Protein AF-0000000080329729 (afdb_homodimer)

Solvent-accessible surface area (backbone atoms only — not comparable to full-atom values): 17102 Å² total; per-residue (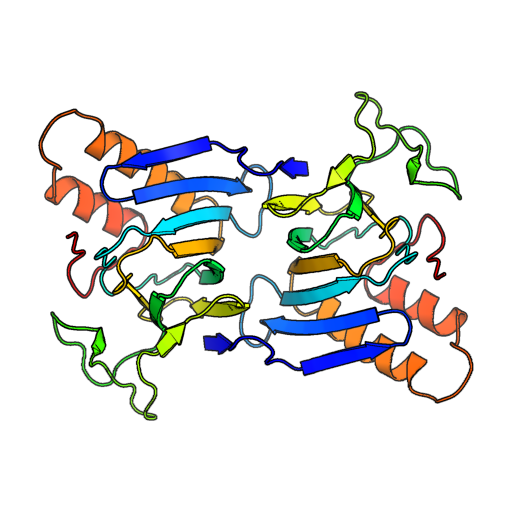Å²): 71,78,39,55,55,92,52,54,60,71,51,74,52,102,87,36,41,36,30,42,65,41,41,47,92,70,27,84,58,35,21,31,32,41,37,46,43,47,45,43,29,26,64,25,35,26,30,29,69,78,39,33,38,38,39,35,32,65,36,50,52,30,40,39,40,58,50,62,47,65,59,86,56,66,60,65,69,74,73,34,35,26,81,88,65,51,62,52,41,81,42,39,51,55,18,36,36,41,35,50,52,60,37,30,29,33,46,27,19,83,47,91,56,60,21,33,30,44,37,34,38,26,55,42,49,56,65,58,51,49,52,55,54,50,44,59,58,49,67,66,78,53,80,70,53,62,67,59,50,52,52,50,32,49,75,67,45,40,46,75,56,25,68,64,46,72,108,73,78,38,54,55,92,53,56,57,70,50,75,51,100,84,37,40,36,31,43,67,41,40,46,93,72,28,84,58,34,21,30,30,41,37,45,42,47,46,43,28,27,64,24,34,28,29,28,69,78,37,33,39,37,40,34,32,65,38,50,51,30,40,38,40,57,51,61,46,67,59,87,56,64,60,65,70,76,71,35,36,26,82,89,65,50,61,53,40,80,41,40,50,54,18,36,39,41,35,50,50,60,36,31,29,33,46,28,18,83,46,92,57,61,20,34,30,43,37,35,38,26,56,41,49,55,65,58,52,50,53,53,53,48,45,58,58,49,67,64,77,53,79,68,54,61,67,59,50,52,52,50,32,51,74,68,45,39,46,74,57,26,68,64,45,70,108

Foldseek 3Di:
DDADPPDADWQDDPQWTKGWDAACVHDQWKTKIKTKGAAFWKAAKKAFQQKKKKKAWAAAKKWKDWADFPDQDQDPQQATAHPVGDHIDIDHHGDMDIHDHPTIMIMHHNDHGMTMMMMIMPGPDLVVVLSVVLSVQRVPPDDRPVVVNVVSCVVSRIGGRYDTDDD/DDADPPDADWQDDPQWTKGWDAACVHDQWKTKIKTKGAAFWKAAKKAFQQKKKKKAWAAAKKWKDWADFPDQDQDPQQATAHPVGDHIDIDHHGDMDIHDHPTIMIMHHNDHGMTMMMMIMPGPDLVVVLSVVLSVQRVPPDDRPVVVNVVSCVVSRIGGRYDTDDD

Structure (mmCIF, N/CA/C/O backbone):
data_AF-0000000080329729-model_v1
#
loop_
_entity.id
_entity.type
_entity.pdbx_description
1 polymer Cupin
#
loop_
_atom_site.group_PDB
_atom_site.id
_atom_site.type_symbol
_atom_site.label_atom_id
_atom_site.label_alt_id
_atom_site.label_comp_id
_atom_site.label_asym_id
_atom_site.label_entity_id
_atom_site.label_seq_id
_atom_site.pdbx_PDB_ins_code
_atom_site.Cartn_x
_atom_site.Cartn_y
_atom_site.Cartn_z
_atom_site.occupancy
_atom_site.B_iso_or_equiv
_atom_site.auth_seq_id
_atom_site.auth_comp_id
_atom_site.auth_asym_id
_atom_site.auth_atom_id
_atom_site.pdbx_PDB_model_num
ATOM 1 N N . MET A 1 1 ? 10.953 7.52 6.594 1 85.19 1 MET A N 1
ATOM 2 C CA . MET A 1 1 ? 11.781 6.984 5.512 1 85.19 1 MET A CA 1
ATOM 3 C C . MET A 1 1 ? 11.195 7.355 4.152 1 85.19 1 MET A C 1
ATOM 5 O O . MET A 1 1 ? 9.977 7.355 3.971 1 85.19 1 MET A O 1
ATOM 9 N N . PHE A 1 2 ? 12.117 7.637 3.291 1 88.56 2 PHE A N 1
ATOM 10 C CA . PHE A 1 2 ? 11.789 8.055 1.933 1 88.56 2 PHE A CA 1
ATOM 11 C C . PHE A 1 2 ? 12.5 7.176 0.909 1 88.56 2 PHE A C 1
ATOM 13 O O . PHE A 1 2 ? 13.711 6.988 0.983 1 88.56 2 PHE A O 1
ATOM 20 N N . VAL A 1 3 ? 11.727 6.582 -0.029 1 93.56 3 VAL A N 1
ATOM 21 C CA . VAL A 1 3 ? 12.297 5.82 -1.136 1 93.56 3 VAL A CA 1
ATOM 22 C C . VAL A 1 3 ? 11.93 6.484 -2.461 1 93.56 3 VAL A C 1
ATOM 24 O O . VAL A 1 3 ? 10.773 6.43 -2.889 1 93.56 3 VAL A O 1
ATOM 27 N N . PRO A 1 4 ? 12.961 7.023 -3.145 1 94.62 4 PRO A N 1
ATOM 28 C CA . PRO A 1 4 ? 12.68 7.703 -4.41 1 94.62 4 PRO A CA 1
ATOM 29 C C . PRO A 1 4 ? 12.234 6.746 -5.512 1 94.62 4 PRO A C 1
ATOM 31 O O . PRO A 1 4 ? 12.43 5.535 -5.395 1 94.62 4 PRO A O 1
ATOM 34 N N . PRO A 1 5 ? 11.586 7.375 -6.574 1 93.94 5 PRO A N 1
ATOM 35 C CA . PRO A 1 5 ? 11.242 6.531 -7.719 1 93.94 5 PRO A CA 1
ATOM 36 C C . PRO A 1 5 ? 12.438 5.75 -8.258 1 93.94 5 PRO A C 1
ATOM 38 O O . PRO A 1 5 ? 13.539 6.301 -8.375 1 93.94 5 PRO A O 1
ATOM 41 N N . GLY A 1 6 ? 12.227 4.52 -8.508 1 90.69 6 GLY A N 1
ATOM 42 C CA . GLY A 1 6 ? 13.242 3.691 -9.133 1 90.69 6 GLY A CA 1
ATOM 43 C C . GLY A 1 6 ? 14.273 3.168 -8.148 1 90.69 6 GLY A C 1
ATOM 44 O O . GLY A 1 6 ? 15.117 2.34 -8.5 1 90.69 6 GLY A O 1
ATOM 45 N N . HIS A 1 7 ? 14.289 3.691 -6.961 1 93.06 7 HIS A N 1
ATOM 46 C CA . HIS A 1 7 ? 15.266 3.242 -5.98 1 93.06 7 HIS A CA 1
ATOM 47 C C . HIS A 1 7 ? 14.758 2.027 -5.211 1 93.06 7 HIS A C 1
ATOM 49 O O . HIS A 1 7 ? 13.555 1.77 -5.172 1 93.06 7 HIS A O 1
ATOM 55 N N . GLY A 1 8 ? 15.68 1.274 -4.578 1 92.44 8 GLY A N 1
ATOM 56 C CA . GLY A 1 8 ? 15.414 0.038 -3.861 1 92.44 8 GLY A CA 1
ATOM 57 C C . GLY A 1 8 ? 16.234 -1.131 -4.359 1 92.44 8 GLY A C 1
ATOM 58 O O . GLY A 1 8 ? 16.703 -1.133 -5.504 1 92.44 8 GLY A O 1
ATOM 59 N N . ARG A 1 9 ? 16.406 -2.092 -3.525 1 91 9 ARG A N 1
ATOM 60 C CA . ARG A 1 9 ? 17.125 -3.297 -3.93 1 91 9 ARG A CA 1
ATOM 61 C C . ARG A 1 9 ? 16.312 -4.105 -4.938 1 91 9 ARG A C 1
ATOM 63 O O . ARG A 1 9 ? 15.117 -4.34 -4.738 1 91 9 ARG A O 1
ATOM 70 N N . VAL A 1 10 ? 16.969 -4.508 -6.023 1 89.5 10 VAL A N 1
ATOM 71 C CA . VAL A 1 10 ? 16.281 -5.215 -7.098 1 89.5 10 VAL A CA 1
ATOM 72 C C . VAL A 1 10 ? 16.656 -6.695 -7.074 1 89.5 10 VAL A C 1
ATOM 74 O O . VAL A 1 10 ? 17.844 -7.035 -6.992 1 89.5 10 VAL A O 1
ATOM 77 N N . VAL A 1 11 ? 15.664 -7.516 -7.039 1 84.19 11 VAL A N 1
ATOM 78 C CA . VAL A 1 11 ? 15.797 -8.953 -7.254 1 84.19 11 VAL A CA 1
ATOM 79 C C . VAL A 1 11 ? 15.281 -9.312 -8.641 1 84.19 11 VAL A C 1
ATOM 81 O O . VAL A 1 11 ? 14.07 -9.242 -8.898 1 84.19 11 VAL A O 1
ATOM 84 N N . GLN A 1 12 ? 16.234 -9.672 -9.508 1 82.25 12 GLN A N 1
ATOM 85 C CA . GLN A 1 12 ? 15.852 -9.898 -10.891 1 82.25 12 GLN A CA 1
ATOM 86 C C . GLN A 1 12 ? 16.266 -11.289 -11.359 1 82.25 12 GLN A C 1
ATOM 88 O O . GLN A 1 12 ? 17.422 -11.688 -11.195 1 82.25 12 GLN A O 1
ATOM 93 N N . THR A 1 13 ? 15.25 -12 -11.711 1 73.62 13 THR A N 1
ATOM 94 C CA . THR A 1 13 ? 15.445 -13.234 -12.461 1 73.62 13 THR A CA 1
ATOM 95 C C . THR A 1 13 ? 14.789 -13.148 -13.836 1 73.62 13 THR A C 1
ATOM 97 O O . THR A 1 13 ? 14.078 -12.18 -14.133 1 73.62 13 THR A O 1
ATOM 100 N N . PRO A 1 14 ? 15.117 -14.055 -14.695 1 66 14 PRO A N 1
ATOM 101 C CA . PRO A 1 14 ? 14.398 -14.031 -15.969 1 66 14 PRO A CA 1
ATOM 102 C C . PRO A 1 14 ? 12.883 -14.039 -15.797 1 66 14 PRO A C 1
ATOM 104 O O . PRO A 1 14 ? 12.156 -13.492 -16.641 1 66 14 PRO A O 1
ATOM 107 N N . ALA A 1 15 ? 12.383 -14.531 -14.648 1 64.5 15 ALA A N 1
ATOM 108 C CA . ALA A 1 15 ? 10.953 -14.703 -14.438 1 64.5 15 ALA A CA 1
ATOM 109 C C . ALA A 1 15 ? 10.383 -13.586 -13.578 1 64.5 15 ALA A C 1
ATOM 111 O O . ALA A 1 15 ? 9.172 -13.344 -13.578 1 64.5 15 ALA A O 1
ATOM 112 N N . GLN A 1 16 ? 11.312 -12.977 -12.945 1 73.75 16 GLN A N 1
ATOM 113 C CA . GLN A 1 16 ? 10.766 -12.062 -11.953 1 73.75 16 GLN A CA 1
ATOM 114 C C . GLN A 1 16 ? 11.617 -10.797 -11.836 1 73.75 16 GLN A C 1
ATOM 116 O O . GLN A 1 16 ? 12.844 -10.875 -11.875 1 73.75 16 GLN A O 1
ATOM 121 N N . HIS A 1 17 ? 10.992 -9.672 -11.836 1 88.81 17 HIS A N 1
ATOM 122 C CA . HIS A 1 17 ? 11.609 -8.383 -11.523 1 88.81 17 HIS A CA 1
ATOM 123 C C . HIS A 1 17 ? 10.914 -7.715 -10.344 1 88.81 17 HIS A C 1
ATOM 125 O O . HIS A 1 17 ? 9.812 -7.172 -10.492 1 88.81 17 HIS A O 1
ATOM 131 N N . VAL A 1 18 ? 11.594 -7.789 -9.211 1 93.88 18 VAL A N 1
ATOM 132 C CA . VAL A 1 18 ? 11.016 -7.281 -7.969 1 93.88 18 VAL A CA 1
ATOM 133 C C . VAL A 1 18 ? 11.945 -6.234 -7.359 1 93.88 18 VAL A C 1
ATOM 135 O O . VAL A 1 18 ? 13.141 -6.48 -7.184 1 93.88 18 VAL A O 1
ATOM 138 N N . THR A 1 19 ? 11.445 -5.055 -7.09 1 95.56 19 THR A N 1
ATOM 139 C CA . THR A 1 19 ? 12.18 -4.008 -6.387 1 95.56 19 THR A CA 1
ATOM 140 C C . THR A 1 19 ? 11.688 -3.875 -4.949 1 95.56 19 THR A C 1
ATOM 142 O O . THR A 1 19 ? 10.508 -3.588 -4.715 1 95.56 19 THR A O 1
ATOM 145 N N . PHE A 1 20 ? 12.57 -4.102 -3.969 1 95.94 20 PHE A N 1
ATOM 146 C CA . PHE A 1 20 ? 12.25 -3.926 -2.559 1 95.94 20 PHE A CA 1
ATOM 147 C C . PHE A 1 20 ? 12.117 -2.445 -2.215 1 95.94 20 PHE A C 1
ATOM 149 O O . PHE A 1 20 ? 13.07 -1.681 -2.363 1 95.94 20 PHE A O 1
ATOM 156 N N . LYS A 1 21 ? 10.945 -2.051 -1.772 1 96.94 21 LYS A N 1
ATOM 157 C CA . LYS A 1 21 ? 10.742 -0.661 -1.373 1 96.94 21 LYS A CA 1
ATOM 158 C C . LYS A 1 21 ? 10.82 -0.508 0.143 1 96.94 21 LYS A C 1
ATOM 160 O O . LYS A 1 21 ? 11.695 0.182 0.66 1 96.94 21 LYS A O 1
ATOM 165 N N . VAL A 1 22 ? 9.906 -1.176 0.893 1 96.5 22 VAL A N 1
ATOM 166 C CA . VAL A 1 22 ? 9.852 -1.179 2.352 1 96.5 22 VAL A CA 1
ATOM 167 C C . VAL A 1 22 ? 10.047 -2.602 2.871 1 96.5 22 VAL A C 1
ATOM 169 O O . VAL A 1 22 ? 9.398 -3.537 2.396 1 96.5 22 VAL A O 1
ATOM 172 N N . THR A 1 23 ? 10.969 -2.762 3.822 1 96.38 23 THR A N 1
ATOM 173 C CA . THR A 1 23 ? 11.219 -4.078 4.398 1 96.38 23 THR A CA 1
ATOM 174 C C . THR A 1 23 ? 10.867 -4.098 5.883 1 96.38 23 THR A C 1
ATOM 176 O O . THR A 1 23 ? 10.438 -3.084 6.438 1 96.38 23 THR A O 1
ATOM 179 N N . GLY A 1 24 ? 11.055 -5.23 6.441 1 95.19 24 GLY A N 1
ATOM 180 C CA . GLY A 1 24 ? 10.805 -5.383 7.867 1 95.19 24 GLY A CA 1
ATOM 181 C C . GLY A 1 24 ? 11.703 -4.504 8.727 1 95.19 24 GLY A C 1
ATOM 182 O O . GLY A 1 24 ? 11.422 -4.297 9.906 1 95.19 24 GLY A O 1
ATOM 183 N N . SER A 1 25 ? 12.789 -4.012 8.195 1 93.38 25 SER A N 1
ATOM 184 C CA . SER A 1 25 ? 13.648 -3.092 8.93 1 93.38 25 SER A CA 1
ATOM 185 C C . SER A 1 25 ? 13.008 -1.708 9.039 1 93.38 25 SER A C 1
ATOM 187 O O . SER A 1 25 ? 13.422 -0.893 9.867 1 93.38 25 SER A O 1
ATOM 189 N N . HIS A 1 26 ? 11.969 -1.458 8.258 1 92.56 26 HIS A N 1
ATOM 190 C CA . HIS A 1 26 ? 11.359 -0.136 8.195 1 92.56 26 HIS A CA 1
ATOM 191 C C . HIS A 1 26 ? 9.945 -0.156 8.75 1 92.56 26 HIS A C 1
ATOM 193 O O . HIS A 1 26 ? 9.453 0.86 9.25 1 92.56 26 HIS A O 1
ATOM 199 N N . SER A 1 27 ? 9.328 -1.24 8.57 1 94.31 27 SER A N 1
ATOM 200 C CA . SER A 1 27 ? 7.922 -1.399 8.945 1 94.31 27 SER A CA 1
ATOM 201 C C . SER A 1 27 ? 7.684 -2.738 9.633 1 94.31 27 SER A C 1
ATOM 203 O O . SER A 1 27 ? 8.18 -3.773 9.18 1 94.31 27 SER A O 1
ATOM 205 N N . ARG A 1 28 ? 6.949 -2.707 10.641 1 91.06 28 ARG A N 1
ATOM 206 C CA . ARG A 1 28 ? 6.59 -3.945 11.32 1 91.06 28 ARG A CA 1
ATOM 207 C C . ARG A 1 28 ? 5.297 -4.523 10.75 1 91.06 28 ARG A C 1
ATOM 209 O O . ARG A 1 28 ? 4.871 -5.613 11.148 1 91.06 28 ARG A O 1
ATOM 216 N N . MET A 1 29 ? 4.719 -3.816 9.828 1 94.12 29 MET A N 1
ATOM 217 C CA . MET A 1 29 ? 3.377 -4.18 9.383 1 94.12 29 MET A CA 1
ATOM 218 C C . MET A 1 29 ? 3.42 -4.887 8.039 1 94.12 29 MET A C 1
ATOM 220 O O . MET A 1 29 ? 2.666 -5.836 7.805 1 94.12 29 MET A O 1
ATOM 224 N N . ALA A 1 30 ? 4.305 -4.441 7.199 1 96.06 30 ALA A N 1
ATOM 225 C CA . ALA A 1 30 ? 4.316 -5.035 5.863 1 96.06 30 ALA A CA 1
ATOM 226 C C . ALA A 1 30 ? 5.633 -4.75 5.152 1 96.06 30 ALA A C 1
ATOM 228 O O . ALA A 1 30 ? 6.254 -3.707 5.367 1 96.06 30 ALA A O 1
ATOM 229 N N . SER A 1 31 ? 6.031 -5.703 4.352 1 97.5 31 SER A N 1
ATOM 230 C CA . SER A 1 31 ? 7.004 -5.422 3.297 1 97.5 31 S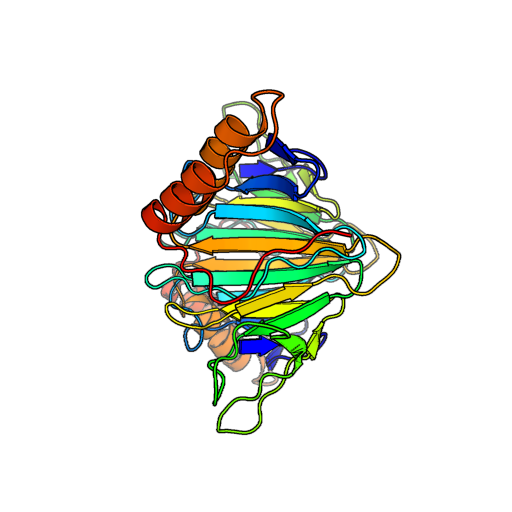ER A CA 1
ATOM 231 C C . SER A 1 31 ? 6.312 -4.98 2.012 1 97.5 31 SER A C 1
ATOM 233 O O . SER A 1 31 ? 5.219 -5.457 1.694 1 97.5 31 SER A O 1
ATOM 235 N N . THR A 1 32 ? 6.988 -4.078 1.309 1 97.5 32 THR A N 1
ATOM 236 C CA . THR A 1 32 ? 6.402 -3.564 0.076 1 97.5 32 THR A CA 1
ATOM 237 C C . THR A 1 32 ? 7.383 -3.691 -1.085 1 97.5 32 THR A C 1
ATOM 239 O O . THR A 1 32 ? 8.586 -3.508 -0.907 1 97.5 32 THR A O 1
ATOM 242 N N . PHE A 1 33 ? 6.836 -3.986 -2.225 1 97.62 33 PHE A N 1
ATOM 243 C CA . PHE A 1 33 ? 7.617 -4.211 -3.436 1 97.62 33 PHE A CA 1
ATOM 244 C C . PHE A 1 33 ? 6.953 -3.549 -4.637 1 97.62 33 PHE A C 1
ATOM 246 O O . PHE A 1 33 ? 5.742 -3.307 -4.633 1 97.62 33 PHE A O 1
ATOM 253 N N . GLU A 1 34 ? 7.746 -3.203 -5.598 1 97.75 34 GLU A N 1
ATOM 254 C CA . GLU A 1 34 ? 7.262 -3.043 -6.969 1 97.75 34 GLU A CA 1
ATOM 255 C C . GLU A 1 34 ? 7.598 -4.266 -7.816 1 97.75 34 GLU A C 1
ATOM 257 O O . GLU A 1 34 ? 8.742 -4.73 -7.824 1 97.75 34 GLU A O 1
ATOM 262 N N . VAL A 1 35 ? 6.633 -4.746 -8.516 1 96.56 35 VAL A N 1
ATOM 263 C CA . VAL A 1 35 ? 6.805 -5.973 -9.289 1 96.56 35 VAL A CA 1
ATOM 264 C C . VAL A 1 35 ? 6.508 -5.699 -10.766 1 96.56 35 VAL A C 1
ATOM 266 O O . VAL A 1 35 ? 5.441 -5.18 -11.109 1 96.56 35 VAL A O 1
ATOM 269 N N . LEU A 1 36 ? 7.43 -6.031 -11.578 1 96.25 36 LEU A N 1
ATOM 270 C CA . LEU A 1 36 ? 7.219 -6.027 -13.023 1 96.25 36 LEU A CA 1
ATOM 271 C C . LEU A 1 36 ? 6.832 -7.414 -13.516 1 96.25 36 LEU A C 1
ATOM 273 O O . LEU A 1 36 ? 7.555 -8.391 -13.281 1 96.25 36 LEU A O 1
ATOM 277 N N . VAL A 1 37 ? 5.727 -7.488 -14.133 1 95.5 37 VAL A N 1
ATOM 278 C CA . VAL A 1 37 ? 5.215 -8.75 -14.648 1 95.5 37 VAL A CA 1
ATOM 279 C C . VAL A 1 37 ? 5.363 -8.789 -16.172 1 95.5 37 VAL A C 1
ATOM 281 O O . VAL A 1 37 ? 4.645 -8.086 -16.891 1 95.5 37 VAL A O 1
ATOM 284 N N . PRO A 1 38 ? 6.219 -9.594 -16.719 1 95 38 PRO A N 1
ATOM 285 C CA . PRO A 1 38 ? 6.441 -9.594 -18.172 1 95 38 PRO A CA 1
ATOM 286 C C . PRO A 1 38 ? 5.285 -10.219 -18.938 1 95 38 PRO A C 1
ATOM 288 O O . PRO A 1 38 ? 4.473 -10.945 -18.359 1 95 38 PRO A O 1
ATOM 291 N N . PRO A 1 39 ? 5.293 -9.898 -20.25 1 95.62 39 PRO A N 1
ATOM 292 C CA . PRO A 1 39 ? 4.273 -10.516 -21.109 1 95.62 39 PRO A CA 1
ATOM 293 C C . PRO A 1 39 ? 4.285 -12.039 -21.031 1 95.62 39 PRO A C 1
ATOM 295 O O . PRO A 1 39 ? 5.352 -12.656 -21.094 1 95.62 39 PRO A O 1
ATOM 298 N N . GLY A 1 40 ? 3.102 -12.602 -20.844 1 94.62 40 GLY A N 1
ATOM 299 C CA . GLY A 1 40 ? 2.961 -14.047 -20.906 1 94.62 40 GLY A CA 1
ATOM 300 C C . GLY A 1 40 ? 3.24 -14.734 -19.578 1 94.62 40 GLY A C 1
ATOM 301 O O . GLY A 1 40 ? 2.996 -15.93 -19.422 1 94.62 40 GLY A O 1
ATOM 302 N N . PHE A 1 41 ? 3.688 -14.023 -18.547 1 94.12 41 PHE A N 1
ATOM 303 C CA . PHE A 1 41 ? 4.008 -14.617 -17.266 1 94.12 41 PHE A CA 1
ATOM 304 C C . PHE A 1 41 ? 2.734 -14.984 -16.5 1 94.12 41 PHE A C 1
ATOM 306 O O . PHE A 1 41 ? 1.761 -14.227 -16.516 1 94.12 41 PHE A O 1
ATOM 313 N N . ASP A 1 42 ? 2.766 -16.125 -15.875 1 95.5 42 ASP A N 1
ATOM 314 C CA . ASP A 1 42 ? 1.736 -16.641 -14.977 1 95.5 42 ASP A CA 1
ATOM 315 C C . ASP A 1 42 ? 2.354 -17.188 -13.695 1 95.5 42 ASP A C 1
ATOM 317 O O . ASP A 1 42 ? 3.047 -18.219 -13.727 1 95.5 42 ASP A O 1
ATOM 321 N N . VAL A 1 43 ? 2.014 -16.578 -12.555 1 94.69 43 VAL A N 1
ATOM 322 C CA . VAL A 1 43 ? 2.639 -16.969 -11.297 1 94.69 43 VAL A CA 1
ATOM 323 C C . VAL A 1 43 ? 2.08 -18.312 -10.844 1 94.69 43 VAL A C 1
ATOM 325 O O . VAL A 1 43 ? 2.672 -18.984 -9.992 1 94.69 43 VAL A O 1
ATOM 328 N N . GLY A 1 44 ? 0.947 -18.734 -11.422 1 96.25 44 GLY A N 1
ATOM 329 C CA . GLY A 1 44 ? 0.229 -19.906 -10.914 1 96.25 44 GLY A CA 1
ATOM 330 C C . GLY A 1 44 ? -0.566 -19.609 -9.656 1 96.25 44 GLY A C 1
ATOM 331 O O . GLY A 1 44 ? -0.14 -18.812 -8.82 1 96.25 44 GLY A O 1
ATOM 332 N N . ALA A 1 45 ? -1.674 -20.297 -9.547 1 97.94 45 ALA A N 1
ATOM 333 C CA . ALA A 1 45 ? -2.467 -20.156 -8.328 1 97.94 45 ALA A CA 1
ATOM 334 C C . ALA A 1 45 ? -1.745 -20.75 -7.129 1 97.94 45 ALA A C 1
ATOM 336 O O . ALA A 1 45 ? -1.131 -21.812 -7.23 1 97.94 45 ALA A O 1
ATOM 337 N N . HIS A 1 46 ? -1.82 -20.047 -6 1 98 46 HIS A N 1
ATOM 338 C CA . HIS A 1 46 ? -1.223 -20.547 -4.766 1 98 46 HIS A CA 1
ATOM 339 C C . HIS A 1 46 ? -1.947 -19.984 -3.545 1 98 46 HIS A C 1
ATOM 341 O O . HIS A 1 46 ? -2.844 -19.156 -3.676 1 98 46 HIS A O 1
ATOM 347 N N . VAL A 1 47 ? -1.578 -20.5 -2.365 1 97.81 47 VAL A N 1
ATOM 348 C CA . VAL A 1 47 ? -2.207 -20.047 -1.127 1 97.81 47 VAL A CA 1
ATOM 349 C C . VAL A 1 47 ? -1.149 -19.906 -0.035 1 97.81 47 VAL A C 1
ATOM 351 O O . VAL A 1 47 ? -0.141 -20.609 -0.038 1 97.81 47 VAL A O 1
ATOM 354 N N . HIS A 1 48 ? -1.254 -18.844 0.693 1 98 48 HIS A N 1
ATOM 355 C CA . HIS A 1 48 ? -0.582 -18.688 1.979 1 98 48 HIS A CA 1
ATOM 356 C C . HIS A 1 48 ? -1.542 -18.938 3.137 1 98 48 HIS A C 1
ATOM 358 O O . HIS A 1 48 ? -2.703 -18.531 3.086 1 98 48 HIS A O 1
ATOM 364 N N . THR A 1 49 ? -1.056 -19.547 4.207 1 97.12 49 THR A N 1
ATOM 365 C CA . THR A 1 49 ? -1.975 -19.844 5.301 1 97.12 49 THR A CA 1
ATOM 366 C C . THR A 1 49 ? -1.863 -18.781 6.395 1 97.12 49 THR A C 1
ATOM 368 O O . THR A 1 49 ? -2.783 -18.609 7.199 1 97.12 49 THR A O 1
ATOM 371 N N . ARG A 1 50 ? -0.794 -18.047 6.375 1 95.94 50 ARG A N 1
ATOM 372 C CA . ARG A 1 50 ? -0.544 -17.156 7.508 1 95.94 50 ARG A CA 1
ATOM 373 C C . ARG A 1 50 ? -0.484 -15.703 7.059 1 95.94 50 ARG A C 1
ATOM 375 O O . ARG A 1 50 ? -0.811 -14.797 7.828 1 95.94 50 ARG A O 1
ATOM 382 N N . SER A 1 51 ? -0.069 -15.5 5.816 1 96.69 51 SER A N 1
ATOM 383 C CA . SER A 1 51 ? 0.232 -14.141 5.383 1 96.69 51 SER A CA 1
ATOM 384 C C . SER A 1 51 ? -0.93 -13.547 4.598 1 96.69 51 SER A C 1
ATOM 386 O O . SER A 1 51 ? -1.717 -14.273 3.99 1 96.69 51 SER A O 1
ATOM 388 N N . GLU A 1 52 ? -1.023 -12.258 4.703 1 97.06 52 GLU A N 1
ATOM 389 C CA . GLU A 1 52 ? -1.909 -11.453 3.867 1 97.06 52 GLU A CA 1
ATOM 390 C C . GLU A 1 52 ? -1.126 -10.711 2.789 1 97.06 52 GLU A C 1
ATOM 392 O O . GLU A 1 52 ? 0.006 -10.281 3.02 1 97.06 52 GLU A O 1
ATOM 397 N N . GLU A 1 53 ? -1.779 -10.578 1.634 1 98.12 53 GLU A N 1
ATOM 398 C CA . GLU A 1 53 ? -1.157 -9.82 0.553 1 98.12 53 GLU A CA 1
ATOM 399 C C . GLU A 1 53 ? -2.102 -8.75 0.015 1 98.12 53 GLU A C 1
ATOM 401 O O . GLU A 1 53 ? -3.322 -8.898 0.085 1 98.12 53 GLU A O 1
ATOM 406 N N . LEU A 1 54 ? -1.547 -7.668 -0.432 1 98.12 54 LEU A N 1
ATOM 407 C CA . LEU A 1 54 ? -2.266 -6.605 -1.129 1 98.12 54 LEU A CA 1
ATOM 408 C C . LEU A 1 54 ? -1.537 -6.203 -2.406 1 98.12 54 LEU A C 1
ATOM 410 O O . LEU A 1 54 ? -0.316 -6.031 -2.4 1 98.12 54 LEU A O 1
ATOM 414 N N . PHE A 1 55 ? -2.318 -6.098 -3.518 1 98.31 55 PHE A N 1
ATOM 415 C CA . PHE A 1 55 ? -1.787 -5.66 -4.801 1 98.31 55 PHE A CA 1
ATOM 416 C C . PHE A 1 55 ? -2.51 -4.41 -5.285 1 98.31 55 PHE A C 1
ATOM 418 O O . PHE A 1 55 ? -3.73 -4.297 -5.152 1 98.31 55 PHE A O 1
ATOM 425 N N . TYR A 1 56 ? -1.824 -3.477 -5.754 1 98.5 56 TYR A N 1
ATOM 426 C CA . TYR A 1 56 ? -2.324 -2.291 -6.445 1 98.5 56 TYR A CA 1
ATOM 427 C C . TYR A 1 56 ? -1.754 -2.201 -7.855 1 98.5 56 TYR A C 1
ATOM 429 O O . TYR A 1 56 ? -0.547 -2.021 -8.031 1 98.5 56 TYR A O 1
ATOM 437 N N . VAL A 1 57 ? -2.605 -2.301 -8.883 1 98.56 57 VAL A N 1
ATOM 438 C CA . VAL A 1 57 ? -2.129 -2.275 -10.258 1 98.56 57 VAL A CA 1
ATOM 439 C C . VAL A 1 57 ? -1.757 -0.847 -10.648 1 98.56 57 VAL A C 1
ATOM 441 O O . VAL A 1 57 ? -2.596 0.056 -10.602 1 98.56 57 VAL A O 1
ATOM 444 N N . LEU A 1 58 ? -0.515 -0.697 -11.039 1 98.19 58 LEU A N 1
ATOM 445 C CA . LEU A 1 58 ? 0.008 0.625 -11.367 1 98.19 58 LEU A CA 1
ATOM 446 C C . LEU A 1 58 ? -0.034 0.867 -12.875 1 98.19 58 LEU A C 1
ATOM 448 O O . LEU A 1 58 ? -0.397 1.958 -13.32 1 98.19 58 LEU A O 1
ATOM 452 N N . GLU A 1 59 ? 0.4 -0.066 -13.633 1 98.06 59 GLU A N 1
ATOM 453 C CA . GLU A 1 59 ? 0.487 -0.003 -15.094 1 98.06 59 GLU A CA 1
ATOM 454 C C . GLU A 1 59 ? 0.098 -1.335 -15.727 1 98.06 59 GLU A C 1
ATOM 456 O O . GLU A 1 59 ? 0.369 -2.398 -15.164 1 98.06 59 GLU A O 1
ATOM 461 N N . GLY A 1 60 ? -0.541 -1.276 -16.938 1 98.06 60 GLY A N 1
ATOM 462 C CA . GLY A 1 60 ? -0.875 -2.479 -17.688 1 98.06 60 GLY A CA 1
ATOM 463 C C . GLY A 1 60 ? -2.107 -3.188 -17.156 1 98.06 60 GLY A C 1
ATOM 464 O O . GLY A 1 60 ? -2.93 -2.58 -16.469 1 98.06 60 GLY A O 1
ATOM 465 N N . GLU A 1 61 ? -2.252 -4.414 -17.688 1 98.25 61 GLU A N 1
ATOM 466 C CA . GLU A 1 61 ? -3.396 -5.234 -17.297 1 98.25 61 GLU A CA 1
ATOM 467 C C . GLU A 1 61 ? -2.955 -6.625 -16.859 1 98.25 61 GLU A C 1
ATOM 469 O O . GLU A 1 61 ? -1.998 -7.184 -17.391 1 98.25 61 GLU A O 1
ATOM 474 N N . LEU A 1 62 ? -3.68 -7.141 -15.875 1 98.25 62 LEU A N 1
ATOM 475 C CA . LEU A 1 62 ? -3.408 -8.484 -15.359 1 98.25 62 LEU A CA 1
ATOM 476 C C . LEU A 1 62 ? -4.703 -9.266 -15.172 1 98.25 62 LEU A C 1
ATOM 478 O O . LEU A 1 62 ? -5.707 -8.711 -14.719 1 98.25 62 LEU A O 1
ATOM 482 N N . ASP A 1 63 ? -4.664 -10.516 -15.547 1 98.5 63 ASP A N 1
ATOM 483 C CA . ASP A 1 63 ? -5.68 -11.414 -14.992 1 98.5 63 ASP A CA 1
ATOM 484 C C . ASP A 1 63 ? -5.391 -11.734 -13.531 1 98.5 63 ASP A C 1
ATOM 486 O O . ASP A 1 63 ? -4.262 -12.086 -13.18 1 98.5 63 ASP A O 1
ATOM 490 N N . VAL A 1 64 ? -6.5 -11.68 -12.695 1 98.5 64 VAL A N 1
ATOM 491 C CA . VAL A 1 64 ? -6.246 -11.883 -11.273 1 98.5 64 VAL A CA 1
ATOM 492 C C . VAL A 1 64 ? -7.32 -12.797 -10.68 1 98.5 64 VAL A C 1
ATOM 494 O O . VAL A 1 64 ? -8.5 -12.672 -11.016 1 98.5 64 VAL A O 1
ATOM 497 N N . LEU A 1 65 ? -6.848 -13.688 -9.93 1 98.44 65 LEU A N 1
ATOM 498 C CA . LEU A 1 65 ? -7.672 -14.562 -9.102 1 98.44 65 LEU A CA 1
ATOM 499 C C . LEU A 1 65 ? -7.445 -14.273 -7.621 1 98.44 65 LEU A C 1
ATOM 501 O O . LEU A 1 65 ? -6.305 -14.227 -7.16 1 98.44 65 LEU A O 1
ATOM 505 N N . ALA A 1 66 ? -8.531 -14.109 -6.848 1 97.94 66 ALA A N 1
ATOM 506 C CA . ALA A 1 66 ? -8.438 -13.984 -5.395 1 97.94 66 ALA A CA 1
ATOM 507 C C . ALA A 1 66 ? -9.711 -14.492 -4.719 1 97.94 66 ALA A C 1
ATOM 509 O O . ALA A 1 66 ? -10.438 -13.711 -4.102 1 97.94 66 ALA A O 1
ATOM 510 N N . PHE A 1 67 ? -9.938 -15.727 -4.832 1 97.62 67 PHE A N 1
ATOM 511 C CA . PHE A 1 67 ? -11.078 -16.391 -4.215 1 97.62 67 PHE A CA 1
ATOM 512 C C . PHE A 1 67 ? -10.852 -17.891 -4.117 1 97.62 67 PHE A C 1
ATOM 514 O O . PHE A 1 67 ? -9.977 -18.438 -4.797 1 97.62 67 PHE A O 1
ATOM 521 N N . GLU A 1 68 ? -11.602 -18.516 -3.225 1 97.69 68 GLU A N 1
ATOM 522 C CA . GLU A 1 68 ? -11.648 -19.969 -3.197 1 97.69 68 GLU A CA 1
ATOM 523 C C . GLU A 1 68 ? -12.523 -20.516 -4.32 1 97.69 68 GLU A C 1
ATOM 525 O O . GLU A 1 68 ? -13.727 -20.25 -4.359 1 97.69 68 GLU A O 1
ATOM 530 N N . PRO A 1 69 ? -11.977 -21.266 -5.211 1 97.81 69 PRO A N 1
ATOM 531 C CA . PRO A 1 69 ? -12.805 -21.828 -6.281 1 97.81 69 PRO A CA 1
ATOM 532 C C . PRO A 1 69 ? -13.656 -23 -5.809 1 97.81 69 PRO A C 1
ATOM 534 O O . PRO A 1 69 ? -13.281 -23.703 -4.863 1 97.81 69 PRO A O 1
ATOM 537 N N . ARG A 1 70 ? -14.695 -23.203 -6.516 1 97.38 70 ARG A N 1
ATOM 538 C CA . ARG A 1 70 ? -15.57 -24.344 -6.23 1 97.38 70 ARG A CA 1
ATOM 539 C C . ARG A 1 70 ? -14.836 -25.656 -6.457 1 97.38 70 ARG A C 1
ATOM 541 O O . ARG A 1 70 ? -15.016 -26.609 -5.703 1 97.38 70 ARG A O 1
ATOM 548 N N . ILE A 1 71 ? -14.062 -25.688 -7.453 1 96.56 71 ILE A N 1
ATOM 549 C CA . ILE A 1 71 ? -13.242 -26.844 -7.805 1 96.56 71 ILE A CA 1
ATOM 550 C C . ILE A 1 71 ? -11.836 -26.375 -8.172 1 96.56 71 ILE A C 1
ATOM 552 O O . ILE A 1 71 ? -11.664 -25.531 -9.055 1 96.56 71 ILE A O 1
ATOM 556 N N . ARG A 1 72 ? -10.93 -26.906 -7.445 1 96.44 72 ARG A N 1
ATOM 557 C CA . ARG A 1 72 ? -9.539 -26.641 -7.777 1 96.44 72 ARG A CA 1
ATOM 558 C C . ARG A 1 72 ? -9.023 -27.609 -8.828 1 96.44 72 ARG A C 1
ATOM 560 O O . ARG A 1 72 ? -8.867 -28.797 -8.555 1 96.44 72 ARG A O 1
ATOM 567 N N . THR A 1 73 ? -8.836 -27.141 -10 1 95.88 73 THR A N 1
ATOM 568 C CA . THR A 1 73 ? -8.219 -27.938 -11.047 1 95.88 73 THR A CA 1
ATOM 569 C C . THR A 1 73 ? -6.73 -27.641 -11.164 1 95.88 73 THR A C 1
ATOM 571 O O . THR A 1 73 ? -6.293 -26.531 -10.828 1 95.88 73 THR A O 1
ATOM 574 N N . PRO A 1 74 ? -5.91 -28.562 -11.625 1 92.25 74 PRO A N 1
ATOM 575 C CA . PRO A 1 74 ? -4.457 -28.406 -11.594 1 92.25 74 PRO A CA 1
ATOM 576 C C . PRO A 1 74 ? -3.947 -27.438 -12.664 1 92.25 74 PRO A C 1
ATOM 578 O O . PRO A 1 74 ? -2.756 -27.109 -12.695 1 92.25 74 PRO A O 1
ATOM 581 N N . ASP A 1 75 ? -4.891 -27.109 -13.578 1 87.94 75 ASP A N 1
ATOM 582 C CA . ASP A 1 75 ? -4.461 -26.188 -14.625 1 87.94 75 ASP A CA 1
ATOM 583 C C . ASP A 1 75 ? -5.543 -25.156 -14.93 1 87.94 75 ASP A C 1
ATOM 585 O O . ASP A 1 75 ? -6.684 -25.297 -14.484 1 87.94 75 ASP A O 1
ATOM 589 N N . HIS A 1 76 ? -5.227 -24 -15.508 1 89.94 76 HIS A N 1
ATOM 590 C CA . HIS A 1 76 ? -6.148 -23.031 -16.078 1 89.94 76 HIS A CA 1
ATOM 591 C C . HIS A 1 76 ? -6.969 -22.344 -14.984 1 89.94 76 HIS A C 1
ATOM 593 O O . HIS A 1 76 ? -8.195 -22.266 -15.086 1 89.94 76 HIS A O 1
ATOM 599 N N . TRP A 1 77 ? -6.254 -21.906 -13.961 1 97.69 77 TRP A N 1
ATOM 600 C CA . TRP A 1 77 ? -6.977 -21.234 -12.891 1 97.69 77 TRP A CA 1
ATOM 601 C C . TRP A 1 77 ? -7.82 -20.078 -13.445 1 97.69 77 TRP A C 1
ATOM 603 O O . TRP A 1 77 ? -8.727 -19.594 -12.773 1 97.69 77 TRP A O 1
ATOM 613 N N . GLN A 1 78 ? -7.586 -19.688 -14.719 1 96.69 78 GLN A N 1
ATOM 614 C CA . GLN A 1 78 ? -8.336 -18.609 -15.352 1 96.69 78 GLN A CA 1
ATOM 615 C C . GLN A 1 78 ? -9.805 -18.984 -15.516 1 96.69 78 GLN A C 1
ATOM 617 O O . GLN A 1 78 ? -10.648 -18.109 -15.719 1 96.69 78 GLN A O 1
ATOM 622 N N . LYS A 1 79 ? -10.148 -20.234 -15.367 1 96.5 79 LYS A N 1
ATOM 623 C CA . LYS A 1 79 ? -11.523 -20.688 -15.57 1 96.5 79 LYS A CA 1
ATOM 624 C C . LYS A 1 79 ? -12.203 -21.016 -14.234 1 96.5 79 LYS A C 1
ATOM 626 O O . LYS A 1 79 ? -13.359 -21.438 -14.211 1 96.5 79 LYS A O 1
ATOM 631 N N . TRP A 1 80 ? -11.445 -20.891 -13.148 1 97.75 80 TRP A N 1
ATOM 632 C CA . TRP A 1 80 ? -12.016 -21.188 -11.844 1 97.75 80 TRP A CA 1
ATOM 633 C C . TRP A 1 80 ? -13.141 -20.234 -11.5 1 97.75 80 TRP A C 1
ATOM 635 O O . TRP A 1 80 ? -13.109 -19.062 -11.891 1 97.75 80 TRP A O 1
ATOM 645 N N . GLU A 1 81 ? -14.133 -20.703 -10.758 1 97.38 81 GLU A N 1
ATOM 646 C CA . GLU A 1 81 ? -15.281 -19.953 -10.266 1 97.38 81 GLU A CA 1
ATOM 647 C C . GLU A 1 81 ? -15.57 -20.281 -8.805 1 97.38 81 GLU A C 1
ATOM 649 O O . GLU A 1 81 ? -15.484 -21.438 -8.398 1 97.38 81 GLU A O 1
ATOM 654 N N . SER A 1 82 ? -15.898 -19.266 -8.094 1 97.44 82 SER A N 1
ATOM 655 C CA . SER A 1 82 ? -16.266 -19.547 -6.707 1 97.44 82 SER A CA 1
ATOM 656 C C . SER A 1 82 ? -17.688 -20.125 -6.613 1 97.44 82 SER A C 1
ATOM 658 O O . SER A 1 82 ? -18.406 -20.172 -7.609 1 97.44 82 SER A O 1
ATOM 660 N N . ARG A 1 83 ? -18 -20.516 -5.422 1 97.31 83 ARG A N 1
ATOM 661 C CA . ARG A 1 83 ? -19.359 -21.016 -5.188 1 97.31 83 ARG A CA 1
ATOM 662 C C . ARG A 1 83 ? -20.391 -19.906 -5.414 1 97.31 83 ARG A C 1
ATOM 664 O O . ARG A 1 83 ? -21.5 -20.172 -5.887 1 97.31 83 ARG A O 1
ATOM 671 N N . SER A 1 84 ? -20.078 -18.688 -5.102 1 96.06 84 SER A N 1
ATOM 672 C CA . SER A 1 84 ? -21 -17.562 -5.227 1 96.06 84 SER A CA 1
ATOM 673 C C . SER A 1 84 ? -20.938 -16.953 -6.621 1 96.06 84 SER A C 1
ATOM 675 O O . SER A 1 84 ? -21.578 -15.938 -6.891 1 96.06 84 SER A O 1
ATOM 677 N N . GLY A 1 85 ? -20.109 -17.469 -7.523 1 96.06 85 GLY A N 1
ATOM 678 C CA . GLY A 1 85 ? -20.094 -17.031 -8.906 1 96.06 85 GLY A CA 1
ATOM 679 C C . GLY A 1 85 ? -18.984 -16.031 -9.195 1 96.06 85 GLY A C 1
ATOM 680 O O . GLY A 1 85 ? -18.938 -15.445 -10.281 1 96.06 85 GLY A O 1
ATOM 681 N N . THR A 1 86 ? -18.141 -15.852 -8.227 1 95.38 86 THR A N 1
ATOM 682 C CA . THR A 1 86 ? -17 -14.977 -8.469 1 95.38 86 THR A CA 1
ATOM 683 C C . THR A 1 86 ? -16.047 -15.602 -9.484 1 95.38 86 THR A C 1
ATOM 685 O O . THR A 1 86 ? -15.758 -16.797 -9.414 1 95.38 86 THR A O 1
ATOM 688 N N . ARG A 1 87 ? -15.562 -14.773 -10.391 1 97.12 87 ARG A N 1
ATOM 689 C CA . ARG A 1 87 ? -14.664 -15.25 -11.43 1 97.12 87 ARG A CA 1
ATOM 690 C C . ARG A 1 87 ? -13.398 -14.406 -11.492 1 97.12 87 ARG A C 1
ATOM 692 O O . ARG A 1 87 ? -13.305 -13.367 -10.828 1 97.12 87 ARG A O 1
ATOM 699 N N . VAL A 1 88 ? -12.445 -14.891 -12.258 1 97.75 88 VAL A N 1
ATOM 700 C CA . VAL A 1 88 ? -11.211 -14.164 -12.539 1 97.75 88 VAL A CA 1
ATOM 701 C C . VAL A 1 88 ? -11.547 -12.836 -13.227 1 97.75 88 VAL A C 1
ATOM 703 O O . VAL A 1 88 ? -12.453 -12.773 -14.055 1 97.75 88 VAL A O 1
ATOM 706 N N . VAL A 1 89 ? -10.797 -11.852 -12.914 1 97.38 89 VAL A N 1
ATOM 707 C CA . VAL A 1 89 ? -11.086 -10.547 -13.5 1 97.38 89 VAL A CA 1
ATOM 708 C C . VAL A 1 89 ? -9.828 -10 -14.18 1 97.38 89 VAL A C 1
ATOM 710 O O . VAL A 1 89 ? -8.711 -10.367 -13.828 1 97.38 89 VAL A O 1
ATOM 713 N N . ARG A 1 90 ? -10.07 -9.18 -15.203 1 98.06 90 ARG A N 1
ATOM 714 C CA . ARG A 1 90 ? -9.008 -8.359 -15.781 1 98.06 90 ARG A CA 1
ATOM 715 C C . ARG A 1 90 ? -8.812 -7.074 -14.984 1 98.06 90 ARG A C 1
ATOM 717 O O . ARG A 1 90 ? -9.641 -6.16 -15.07 1 98.06 90 ARG A O 1
ATOM 724 N N . ALA A 1 91 ? -7.727 -7.008 -14.234 1 98.31 91 ALA A N 1
ATOM 725 C CA . ALA A 1 91 ? -7.43 -5.852 -13.398 1 98.31 91 ALA A CA 1
ATOM 726 C C . ALA A 1 91 ? -6.672 -4.785 -14.18 1 98.31 91 ALA A C 1
ATOM 728 O O . ALA A 1 91 ? -5.684 -5.086 -14.852 1 98.31 91 ALA A O 1
ATOM 729 N N . THR A 1 92 ? -7.125 -3.584 -14.117 1 98.38 92 THR A N 1
ATOM 730 C CA . THR A 1 92 ? -6.496 -2.436 -14.758 1 98.38 92 THR A CA 1
ATOM 731 C C . THR A 1 92 ? -5.934 -1.474 -13.719 1 98.38 92 THR A C 1
ATOM 733 O O . THR A 1 92 ? -6.145 -1.657 -12.516 1 98.38 92 THR A O 1
ATOM 736 N N . PRO A 1 93 ? -5.109 -0.471 -14.188 1 98.12 93 PRO A N 1
ATOM 737 C CA . PRO A 1 93 ? -4.52 0.455 -13.219 1 98.12 93 PRO A CA 1
ATOM 738 C C . PRO A 1 93 ? -5.559 1.071 -12.281 1 98.12 93 PRO A C 1
ATOM 740 O O . PRO A 1 93 ? -6.609 1.529 -12.742 1 98.12 93 PRO A O 1
ATOM 743 N N . GLY A 1 94 ? -5.242 1.038 -11.008 1 97.56 94 GLY A N 1
ATOM 744 C CA . GLY A 1 94 ? -6.172 1.536 -10.008 1 97.56 94 GLY A CA 1
ATOM 745 C C . GLY A 1 94 ? -6.941 0.434 -9.305 1 97.56 94 GLY A C 1
ATOM 746 O O . GLY A 1 94 ? -7.629 0.684 -8.312 1 97.56 94 GLY A O 1
ATOM 747 N N . THR A 1 95 ? -6.793 -0.776 -9.773 1 98.06 95 THR A N 1
ATOM 748 C CA . THR A 1 95 ? -7.422 -1.917 -9.117 1 98.06 95 THR A CA 1
ATOM 749 C C . THR A 1 95 ? -6.656 -2.303 -7.855 1 98.06 95 THR A C 1
ATOM 751 O O . THR A 1 95 ? -5.422 -2.328 -7.852 1 98.06 95 THR A O 1
ATOM 754 N N . VAL A 1 96 ? -7.371 -2.561 -6.754 1 98.25 96 VAL A N 1
ATOM 755 C CA . VAL A 1 96 ? -6.793 -3.072 -5.516 1 98.25 96 VAL A CA 1
ATOM 756 C C . VAL A 1 96 ? -7.293 -4.492 -5.262 1 98.25 96 VAL A C 1
ATOM 758 O O . VAL A 1 96 ? -8.484 -4.773 -5.406 1 98.25 96 VAL A O 1
ATOM 761 N N . ILE A 1 97 ? -6.359 -5.359 -4.918 1 97.81 97 ILE A N 1
ATOM 762 C CA . ILE A 1 97 ? -6.672 -6.742 -4.578 1 97.81 97 ILE A CA 1
ATOM 763 C C . ILE A 1 97 ? -6.16 -7.055 -3.172 1 97.81 97 ILE A C 1
ATOM 765 O O . ILE A 1 97 ? -4.992 -6.801 -2.859 1 97.81 97 ILE A O 1
ATOM 769 N N . VAL A 1 98 ? -6.961 -7.582 -2.326 1 97.56 98 VAL A N 1
ATOM 770 C CA . VAL A 1 98 ? -6.559 -8.023 -0.997 1 97.56 98 VAL A CA 1
ATOM 771 C C . VAL A 1 98 ? -6.754 -9.539 -0.876 1 97.56 98 VAL A C 1
ATOM 773 O O . VAL A 1 98 ? -7.82 -10.055 -1.211 1 97.56 98 VAL A O 1
ATOM 776 N N . VAL A 1 99 ? -5.777 -10.141 -0.427 1 97.75 99 VAL A N 1
ATOM 777 C CA . VAL A 1 99 ? -5.766 -11.594 -0.307 1 97.75 99 VAL A CA 1
ATOM 778 C C . VAL A 1 99 ? -5.551 -11.984 1.152 1 97.75 99 VAL A C 1
ATOM 780 O O . VAL A 1 99 ? -4.422 -11.969 1.648 1 97.75 99 VAL A O 1
ATOM 783 N N . PRO A 1 100 ? -6.602 -12.359 1.882 1 96.81 100 PRO A N 1
ATOM 784 C CA . PRO A 1 100 ? -6.426 -12.828 3.26 1 96.81 100 PRO A CA 1
ATOM 785 C C . PRO A 1 100 ? -5.766 -14.203 3.336 1 96.81 100 PRO A C 1
ATOM 787 O O . PRO A 1 100 ? -5.695 -14.914 2.332 1 96.81 100 PRO A O 1
ATOM 790 N N . PRO A 1 101 ? -5.234 -14.492 4.582 1 97 101 PRO A N 1
ATOM 791 C CA . PRO A 1 101 ? -4.684 -15.844 4.742 1 97 101 PRO A CA 1
ATOM 792 C C . PRO A 1 101 ? -5.672 -16.938 4.332 1 97 101 PRO A C 1
ATOM 794 O O . PRO A 1 101 ? -6.867 -16.828 4.629 1 97 101 PRO A O 1
ATOM 797 N N . GLY A 1 102 ? -5.152 -17.906 3.57 1 97.56 102 GLY A N 1
ATOM 798 C CA . GLY A 1 102 ? -5.953 -19.062 3.186 1 97.56 102 GLY A CA 1
ATOM 799 C C . GLY A 1 102 ? -6.633 -18.891 1.838 1 97.56 102 GLY A C 1
ATOM 800 O O . GLY A 1 102 ? -7.18 -19.859 1.289 1 97.56 102 GLY A O 1
ATOM 801 N N . CYS A 1 103 ? -6.578 -17.766 1.26 1 97.62 103 CYS A N 1
ATOM 802 C CA . CYS A 1 103 ? -7.309 -17.5 0.027 1 97.62 103 CYS A CA 1
ATOM 803 C C . CYS A 1 103 ? -6.449 -17.797 -1.194 1 97.62 103 CYS A C 1
ATOM 805 O O . CYS A 1 103 ? -5.41 -17.172 -1.401 1 97.62 103 CYS A O 1
ATOM 807 N N . PRO A 1 104 ? -6.891 -18.734 -2.088 1 98.25 104 PRO A N 1
ATOM 808 C CA . PRO A 1 104 ? -6.195 -18.938 -3.361 1 98.25 104 PRO A CA 1
ATOM 809 C C . PRO A 1 104 ? -6.129 -17.656 -4.195 1 98.25 104 PRO A C 1
ATOM 811 O O . PRO A 1 104 ? -7.113 -16.922 -4.277 1 98.25 104 PRO A O 1
ATOM 814 N N . HIS A 1 105 ? -4.996 -17.422 -4.793 1 98.56 105 HIS A N 1
ATOM 815 C CA . HIS A 1 105 ? -4.82 -16.234 -5.621 1 98.56 105 HIS A CA 1
ATOM 816 C C . HIS A 1 105 ? -3.758 -16.453 -6.688 1 98.56 105 HIS A C 1
ATOM 818 O O . HIS A 1 105 ? -2.938 -17.375 -6.574 1 98.56 105 HIS A O 1
ATOM 824 N N . ALA A 1 106 ? -3.797 -15.633 -7.703 1 98 106 ALA A N 1
ATOM 825 C CA . ALA A 1 106 ? -2.881 -15.688 -8.836 1 98 106 ALA A CA 1
ATOM 826 C C . ALA A 1 106 ? -2.951 -14.406 -9.664 1 98 106 ALA A C 1
ATOM 828 O O . ALA A 1 106 ? -3.904 -13.633 -9.539 1 98 106 ALA A O 1
ATOM 829 N N . PHE A 1 107 ? -1.938 -14.211 -10.445 1 97.62 107 PHE A N 1
ATOM 830 C CA . PHE A 1 107 ? -2 -13.203 -11.5 1 97.62 107 PHE A CA 1
ATOM 831 C C . PHE A 1 107 ? -1.229 -13.656 -12.734 1 97.62 107 PHE A C 1
ATOM 833 O O . PHE A 1 107 ? -0.286 -14.445 -12.625 1 97.62 107 PHE A O 1
ATOM 840 N N . ALA A 1 108 ? -1.602 -13.172 -13.836 1 97.25 108 ALA A N 1
ATOM 841 C CA . ALA A 1 108 ? -0.951 -13.43 -15.117 1 97.25 108 ALA A CA 1
ATOM 842 C C . ALA A 1 108 ? -1.038 -12.211 -16.031 1 97.25 108 ALA A C 1
ATOM 844 O O . ALA A 1 108 ? -2.016 -11.461 -15.984 1 97.25 108 ALA A O 1
ATOM 845 N N . ASN A 1 109 ? -0.009 -12.008 -16.844 1 97.19 109 ASN A N 1
ATOM 846 C CA . ASN A 1 109 ? -0.01 -10.969 -17.875 1 97.19 109 ASN A CA 1
ATOM 847 C C . ASN A 1 109 ? -0.315 -11.547 -19.25 1 97.19 109 ASN A C 1
ATOM 849 O O . ASN A 1 109 ? 0.586 -12.023 -19.938 1 97.19 109 ASN A O 1
ATOM 853 N N . PRO A 1 110 ? -1.543 -11.453 -19.594 1 96.75 110 PRO A N 1
ATOM 854 C CA . PRO A 1 110 ? -1.921 -12.031 -20.875 1 96.75 110 PRO A CA 1
ATOM 855 C C . PRO A 1 110 ? -1.616 -11.109 -22.062 1 96.75 110 PRO A C 1
ATOM 857 O O . PRO A 1 110 ? -1.983 -11.406 -23.188 1 96.75 110 PRO A O 1
ATOM 860 N N . THR A 1 111 ? -1.094 -9.961 -21.812 1 97.31 111 THR A N 1
ATOM 861 C CA . THR A 1 111 ? -0.897 -8.945 -22.844 1 97.31 111 THR A CA 1
ATOM 862 C C . THR A 1 111 ? 0.515 -9.016 -23.422 1 97.31 111 THR A C 1
ATOM 864 O O . THR A 1 111 ? 1.284 -9.914 -23.062 1 97.31 111 THR A O 1
ATOM 867 N N . GLU A 1 112 ? 0.837 -7.996 -24.344 1 97.19 112 GLU A N 1
ATOM 868 C CA . GLU A 1 112 ? 2.131 -8 -25.031 1 97.19 112 GLU A CA 1
ATOM 869 C C . GLU A 1 112 ? 3.057 -6.934 -24.453 1 97.19 112 GLU A C 1
ATOM 871 O O . GLU A 1 112 ? 4.148 -6.703 -24.969 1 97.19 112 GLU A O 1
ATOM 876 N N . THR A 1 113 ? 2.639 -6.262 -23.469 1 96.81 113 THR A N 1
ATOM 877 C CA . THR A 1 113 ? 3.441 -5.25 -22.797 1 96.81 113 THR A CA 1
ATOM 878 C C . THR A 1 113 ? 3.555 -5.562 -21.312 1 96.81 113 THR A C 1
ATOM 880 O O . THR A 1 113 ? 2.666 -6.191 -20.734 1 96.81 113 THR A O 1
ATOM 883 N N . PRO A 1 114 ? 4.633 -5.184 -20.656 1 96.31 114 PRO A N 1
ATOM 884 C CA . PRO A 1 114 ? 4.777 -5.449 -19.219 1 96.31 114 PRO A CA 1
ATOM 885 C C . PRO A 1 114 ? 3.709 -4.746 -18.375 1 96.31 114 PRO A C 1
ATOM 887 O O . PRO A 1 114 ? 3.197 -3.697 -18.781 1 96.31 114 PRO A O 1
ATOM 890 N N . ALA A 1 115 ? 3.344 -5.355 -17.297 1 97.19 115 ALA A N 1
ATOM 891 C CA . ALA A 1 115 ? 2.506 -4.746 -16.266 1 97.19 115 ALA A CA 1
ATOM 892 C C . ALA A 1 115 ? 3.301 -4.492 -14.992 1 97.19 115 ALA A C 1
ATOM 894 O O . ALA A 1 115 ? 4.336 -5.125 -14.758 1 97.19 115 ALA A O 1
ATOM 895 N N . LYS A 1 116 ? 2.865 -3.516 -14.25 1 97.75 116 LYS A N 1
ATOM 896 C CA . LYS A 1 116 ? 3.518 -3.174 -12.992 1 97.75 116 LYS A CA 1
ATOM 897 C C . LYS A 1 116 ? 2.508 -3.113 -11.852 1 97.75 116 LYS A C 1
ATOM 899 O O . LYS A 1 116 ? 1.401 -2.596 -12.023 1 97.75 116 LYS A O 1
ATOM 904 N N . MET A 1 117 ? 2.891 -3.648 -10.68 1 97.88 117 MET A N 1
ATOM 905 C CA . MET A 1 117 ? 2.012 -3.555 -9.516 1 97.88 117 MET A CA 1
ATOM 906 C C . MET A 1 117 ? 2.803 -3.18 -8.266 1 97.88 117 MET A C 1
ATOM 908 O O . MET A 1 117 ? 4 -3.459 -8.18 1 97.88 117 MET A O 1
ATOM 912 N N . PHE A 1 118 ? 2.184 -2.402 -7.414 1 98.06 118 PHE A N 1
ATOM 913 C CA . PHE A 1 118 ? 2.617 -2.234 -6.035 1 98.06 118 PHE A CA 1
ATOM 914 C C . PHE A 1 118 ? 2.137 -3.396 -5.172 1 98.06 118 PHE A C 1
ATOM 916 O O . PHE A 1 118 ? 0.944 -3.705 -5.145 1 98.06 118 PHE A O 1
ATOM 923 N N . PHE A 1 119 ? 3.07 -4.145 -4.547 1 98.06 119 PHE A N 1
ATOM 924 C CA . PHE A 1 119 ? 2.803 -5.383 -3.83 1 98.06 119 PHE A CA 1
ATOM 925 C C . PHE A 1 119 ? 3.191 -5.254 -2.363 1 98.06 119 PHE A C 1
ATOM 927 O O . PHE A 1 119 ? 4.305 -4.836 -2.045 1 98.06 119 PHE A O 1
ATOM 934 N N . GLN A 1 120 ? 2.246 -5.613 -1.452 1 97.81 120 GLN A N 1
ATOM 935 C CA . GLN A 1 120 ? 2.506 -5.668 -0.017 1 97.81 120 GLN A CA 1
ATOM 936 C C . GLN A 1 120 ? 2.301 -7.078 0.529 1 97.81 120 GLN A C 1
ATOM 938 O O . GLN A 1 120 ? 1.324 -7.746 0.183 1 97.81 120 GLN A O 1
ATOM 943 N N . ALA A 1 121 ? 3.219 -7.488 1.333 1 98 121 ALA A N 1
ATOM 944 C CA . ALA A 1 121 ? 3.121 -8.758 2.043 1 98 121 ALA A CA 1
ATOM 945 C C . ALA A 1 121 ? 3.205 -8.555 3.553 1 98 121 ALA A C 1
ATOM 947 O O . ALA A 1 121 ? 4.102 -7.859 4.043 1 98 121 ALA A O 1
ATOM 948 N N . SER A 1 122 ? 2.281 -9.125 4.25 1 97.06 122 SER A N 1
ATOM 949 C CA . SER A 1 122 ? 2.191 -8.977 5.699 1 97.06 122 SER A CA 1
ATOM 950 C C . SER A 1 122 ? 2.096 -10.336 6.387 1 97.06 122 SER A C 1
ATOM 952 O O . SER A 1 122 ? 1.316 -11.195 5.969 1 97.06 122 SER A O 1
ATOM 954 N N . PRO A 1 123 ? 2.891 -10.664 7.426 1 95.06 123 PRO A N 1
ATOM 955 C CA . PRO A 1 123 ? 3.855 -9.773 8.07 1 95.06 123 PRO A CA 1
ATOM 956 C C . PRO A 1 123 ? 5.25 -9.859 7.449 1 95.06 123 PRO A C 1
ATOM 958 O O . PRO A 1 123 ? 5.535 -10.805 6.707 1 95.06 123 PRO A O 1
ATOM 961 N N . PRO A 1 124 ? 6.027 -8.805 7.598 1 95.81 124 PRO A N 1
ATOM 962 C CA . PRO A 1 124 ? 7.453 -8.93 7.293 1 95.81 124 PRO A CA 1
ATOM 963 C C . PRO A 1 124 ? 8.203 -9.797 8.305 1 95.81 124 PRO A C 1
ATOM 965 O O . PRO A 1 124 ? 7.734 -9.969 9.438 1 95.81 124 PRO A O 1
ATOM 968 N N . PRO A 1 125 ? 9.312 -10.484 7.945 1 95.94 125 PRO A N 1
ATOM 969 C CA . PRO A 1 125 ? 10.016 -10.32 6.668 1 95.94 125 PRO A CA 1
ATOM 970 C C . PRO A 1 125 ? 9.875 -11.547 5.766 1 95.94 125 PRO A C 1
ATOM 972 O O . PRO A 1 125 ? 10.758 -11.812 4.941 1 95.94 125 PRO A O 1
ATOM 975 N N . ASP A 1 126 ? 8.852 -12.281 5.906 1 94.75 126 ASP A N 1
ATOM 976 C CA . ASP A 1 126 ? 8.789 -13.594 5.281 1 94.75 126 ASP A CA 1
ATOM 977 C C . ASP A 1 126 ? 8.961 -13.492 3.768 1 94.75 126 ASP A C 1
ATOM 979 O O . ASP A 1 126 ? 9.781 -14.211 3.184 1 94.75 126 ASP A O 1
ATOM 983 N N . HIS A 1 127 ? 8.305 -12.664 3.104 1 95.38 127 HIS A N 1
ATOM 984 C CA . HIS A 1 127 ? 8.367 -12.602 1.647 1 95.38 127 HIS A CA 1
ATOM 985 C C . HIS A 1 127 ? 9.711 -12.047 1.176 1 95.38 127 HIS A C 1
ATOM 987 O O . HIS A 1 127 ? 10.195 -12.422 0.106 1 95.38 127 HIS A O 1
ATOM 993 N N . GLU A 1 128 ? 10.289 -11.141 1.906 1 93.81 128 GLU A N 1
ATOM 994 C CA . GLU A 1 128 ? 11.633 -10.656 1.581 1 93.81 128 GLU A CA 1
ATOM 995 C C . GLU A 1 128 ? 12.633 -11.805 1.529 1 93.81 128 GLU A C 1
ATOM 997 O O . GLU A 1 128 ? 13.375 -11.945 0.555 1 93.81 128 GLU A O 1
ATOM 1002 N N . ARG A 1 129 ? 12.57 -12.469 2.633 1 94.88 129 ARG A N 1
ATOM 1003 C CA . ARG A 1 129 ? 13.523 -13.562 2.76 1 94.88 129 ARG A CA 1
ATOM 1004 C C . ARG A 1 129 ? 13.289 -14.625 1.684 1 94.88 129 ARG A C 1
ATOM 1006 O O . ARG A 1 129 ? 14.242 -15.211 1.166 1 94.88 129 ARG A O 1
ATOM 1013 N N . TYR A 1 130 ? 12.055 -14.898 1.377 1 95.38 130 TYR A N 1
ATOM 1014 C CA . TYR A 1 130 ? 11.727 -15.805 0.286 1 95.38 130 TYR A CA 1
ATOM 1015 C C . TYR A 1 130 ? 12.391 -15.367 -1.013 1 95.38 130 TYR A C 1
ATOM 1017 O O . TYR A 1 130 ? 13.07 -16.156 -1.672 1 95.38 130 TYR A O 1
ATOM 1025 N N . PHE A 1 131 ? 12.203 -14.086 -1.407 1 92.94 131 PHE A N 1
ATOM 1026 C CA . PHE A 1 131 ? 12.758 -13.578 -2.656 1 92.94 131 PHE A CA 1
ATOM 1027 C C . PHE A 1 131 ? 14.273 -13.656 -2.645 1 92.94 131 PHE A C 1
ATOM 1029 O O . PHE A 1 131 ? 14.898 -13.992 -3.656 1 92.94 131 PHE A O 1
ATOM 1036 N N . GLU A 1 132 ? 14.859 -13.32 -1.483 1 91.12 132 GLU A N 1
ATOM 1037 C CA . GLU A 1 132 ? 16.312 -13.352 -1.369 1 91.12 132 GLU A CA 1
ATOM 1038 C C . GLU A 1 132 ? 16.859 -14.766 -1.564 1 91.12 132 GLU A C 1
ATOM 1040 O O . GLU A 1 132 ? 17.812 -14.977 -2.314 1 91.12 132 GLU A O 1
ATOM 1045 N N . GLU A 1 133 ? 16.25 -15.695 -0.925 1 92.44 133 GLU A N 1
ATOM 1046 C CA . GLU A 1 133 ? 16.703 -17.078 -1.04 1 92.44 133 GLU A CA 1
ATOM 1047 C C . GLU A 1 133 ? 16.406 -17.641 -2.428 1 92.44 133 GLU A C 1
ATOM 1049 O O . GLU A 1 133 ? 17.172 -18.453 -2.947 1 92.44 133 GLU A O 1
ATOM 1054 N N . LEU A 1 134 ? 15.312 -17.25 -3.018 1 89.62 134 LEU A N 1
ATOM 1055 C CA . LEU A 1 134 ? 15 -17.656 -4.383 1 89.62 134 LEU A CA 1
ATOM 1056 C C . LEU A 1 134 ? 16.078 -17.203 -5.352 1 89.62 134 LEU A C 1
ATOM 1058 O O . LEU A 1 134 ? 16.516 -17.969 -6.219 1 89.62 134 LEU A O 1
ATOM 1062 N N . LEU A 1 135 ? 16.5 -15.992 -5.16 1 85.69 135 LEU A N 1
ATOM 1063 C CA . LEU A 1 135 ? 17.562 -15.445 -6 1 85.69 135 LEU A CA 1
ATOM 1064 C C . LEU A 1 135 ? 18.828 -16.281 -5.871 1 85.69 135 LEU A C 1
ATOM 1066 O O . LEU A 1 135 ? 19.531 -16.5 -6.855 1 85.69 135 LEU A O 1
ATOM 1070 N N . GLU A 1 136 ? 19.109 -16.641 -4.695 1 87.19 136 GLU A N 1
ATOM 1071 C CA . GLU A 1 136 ? 20.297 -17.469 -4.465 1 87.19 136 GLU A CA 1
ATOM 1072 C C . GLU A 1 136 ? 20.203 -18.797 -5.219 1 87.19 136 GLU A C 1
ATOM 1074 O O . GLU A 1 136 ? 21.188 -19.266 -5.777 1 87.19 136 GLU A O 1
ATOM 1079 N N . ILE A 1 137 ? 19.047 -19.344 -5.23 1 86.69 137 ILE A N 1
ATOM 1080 C CA . ILE A 1 137 ? 18.844 -20.609 -5.91 1 86.69 137 ILE A CA 1
ATOM 1081 C C . ILE A 1 137 ? 18.953 -20.422 -7.422 1 86.69 137 ILE A C 1
ATOM 1083 O O . ILE A 1 137 ? 19.578 -21.234 -8.109 1 86.69 137 ILE A O 1
ATOM 1087 N N . LEU A 1 138 ? 18.422 -19.297 -7.945 1 82.94 138 LEU A N 1
ATOM 1088 C CA . LEU A 1 138 ? 18.359 -19.062 -9.383 1 82.94 138 LEU A CA 1
ATOM 1089 C C . LEU A 1 138 ? 19.688 -18.5 -9.898 1 82.94 138 LEU A C 1
ATOM 1091 O O . LEU A 1 138 ? 20 -18.625 -11.086 1 82.94 138 LEU A O 1
ATOM 1095 N N . GLY A 1 139 ? 20.406 -17.766 -9.117 1 75.88 139 GLY A N 1
ATOM 1096 C CA . GLY A 1 139 ? 21.641 -17.109 -9.508 1 75.88 139 GLY A CA 1
ATOM 1097 C C . GLY A 1 139 ? 22.812 -18.078 -9.648 1 75.88 139 GLY A C 1
ATOM 1098 O O . GLY A 1 139 ? 23.922 -17.656 -9.953 1 75.88 139 GLY A O 1
ATOM 1099 N N . ASN A 1 140 ? 22.625 -19.25 -9.523 1 68.88 140 ASN A N 1
ATOM 1100 C CA . ASN A 1 140 ? 23.734 -20.203 -9.547 1 68.88 140 ASN A CA 1
ATOM 1101 C C . ASN A 1 140 ? 24.109 -20.578 -10.977 1 68.88 140 ASN A C 1
ATOM 1103 O O . ASN A 1 140 ? 25 -21.406 -11.188 1 68.88 140 ASN A O 1
ATOM 1107 N N . GLY A 1 141 ? 23.625 -19.812 -11.898 1 65.69 141 GLY A N 1
ATOM 1108 C CA . GLY A 1 141 ? 24.047 -19.953 -13.281 1 65.69 141 GLY A CA 1
ATOM 1109 C C . GLY A 1 141 ? 23.453 -21.172 -13.969 1 65.69 141 GLY A C 1
ATOM 1110 O O . GLY A 1 141 ? 23.5 -21.281 -15.195 1 65.69 141 GLY A O 1
ATOM 1111 N N . GLY A 1 142 ? 23.031 -22.172 -13.273 1 68.62 142 GLY A N 1
ATOM 1112 C CA . GLY A 1 142 ? 22.469 -23.375 -13.867 1 68.62 142 GLY A CA 1
ATOM 1113 C C . GLY A 1 142 ? 20.953 -23.344 -13.961 1 68.62 142 GLY A C 1
ATOM 1114 O O . GLY A 1 142 ? 20.328 -22.297 -13.711 1 68.62 142 GLY A O 1
ATOM 1115 N N . PRO A 1 143 ? 20.453 -24.438 -14.648 1 78.56 143 PRO A N 1
ATOM 1116 C CA . PRO A 1 143 ? 18.984 -24.547 -14.648 1 78.56 143 PRO A CA 1
ATOM 1117 C C . PRO A 1 143 ? 18.391 -24.484 -13.242 1 78.56 143 PRO A C 1
ATOM 1119 O O . PRO A 1 143 ? 19.047 -24.906 -12.273 1 78.56 143 PRO A O 1
ATOM 1122 N N . PRO A 1 144 ? 17.328 -23.875 -13.148 1 81.25 144 PRO A N 1
ATOM 1123 C CA . PRO A 1 144 ? 16.719 -23.781 -11.82 1 81.25 144 PRO A CA 1
ATOM 1124 C C . PRO A 1 144 ? 16.531 -25.156 -11.164 1 81.25 144 PRO A C 1
ATOM 1126 O O . PRO A 1 144 ? 16.062 -26.094 -11.82 1 81.25 144 PRO A O 1
ATOM 1129 N N . ASP A 1 145 ? 16.953 -25.281 -9.969 1 87.56 145 ASP A N 1
ATOM 1130 C CA . ASP A 1 145 ? 16.672 -26.453 -9.133 1 87.56 145 ASP A CA 1
ATOM 1131 C C . ASP A 1 145 ? 15.227 -26.438 -8.641 1 87.56 145 ASP A C 1
ATOM 1133 O O . ASP A 1 145 ? 14.93 -25.875 -7.59 1 87.56 145 ASP A O 1
ATOM 1137 N N . LEU A 1 146 ? 14.383 -27.125 -9.359 1 88.88 146 LEU A N 1
ATOM 1138 C CA . LEU A 1 146 ? 12.945 -27.078 -9.094 1 88.88 146 LEU A CA 1
ATOM 1139 C C . LEU A 1 146 ? 12.625 -27.656 -7.719 1 88.88 146 LEU A C 1
ATOM 1141 O O . LEU A 1 146 ? 11.711 -27.172 -7.043 1 88.88 146 LEU A O 1
ATOM 1145 N N . ALA A 1 147 ? 13.352 -28.703 -7.344 1 93.38 147 ALA A N 1
ATOM 1146 C CA . ALA A 1 147 ? 13.141 -29.281 -6.023 1 93.38 147 ALA A CA 1
ATOM 1147 C C . ALA A 1 147 ? 13.492 -28.297 -4.918 1 93.38 147 ALA A C 1
ATOM 1149 O O . ALA A 1 147 ? 12.773 -28.188 -3.918 1 93.38 147 ALA A O 1
ATOM 1150 N N . ALA A 1 148 ? 14.539 -27.609 -5.113 1 93.25 148 ALA A N 1
ATOM 1151 C CA . ALA A 1 148 ? 14.953 -26.594 -4.141 1 93.25 148 ALA A CA 1
ATOM 1152 C C . ALA A 1 148 ? 13.93 -25.469 -4.062 1 93.25 148 ALA A C 1
ATOM 1154 O O . ALA A 1 148 ? 13.664 -24.938 -2.977 1 93.25 148 ALA A O 1
ATOM 1155 N N . ILE A 1 149 ? 13.414 -25.125 -5.172 1 91.12 149 ILE A N 1
ATOM 1156 C CA . ILE A 1 149 ? 12.422 -24.062 -5.23 1 91.12 149 ILE A CA 1
ATOM 1157 C C . ILE A 1 149 ? 11.148 -24.5 -4.52 1 91.12 149 ILE A C 1
ATOM 1159 O O . ILE A 1 149 ? 10.555 -23.75 -3.752 1 91.12 149 ILE A O 1
ATOM 1163 N N . GLU A 1 150 ? 10.727 -25.672 -4.75 1 93.69 150 GLU A N 1
ATOM 1164 C CA . GLU A 1 150 ? 9.539 -26.203 -4.09 1 93.69 150 GLU A CA 1
ATOM 1165 C C . GLU A 1 150 ? 9.719 -26.234 -2.576 1 93.69 150 GLU A C 1
ATOM 1167 O O . GLU A 1 150 ? 8.797 -25.906 -1.83 1 93.69 150 GLU A O 1
ATOM 1172 N N . GLU A 1 151 ? 10.844 -26.688 -2.143 1 96.38 151 GLU A N 1
ATOM 1173 C CA . GLU A 1 151 ? 11.141 -26.719 -0.714 1 96.38 151 GLU A CA 1
ATOM 1174 C C . GLU A 1 151 ? 11.125 -25.312 -0.118 1 96.38 151 GLU A C 1
ATOM 1176 O O . GLU A 1 151 ? 10.633 -25.109 0.997 1 96.38 151 GLU A O 1
ATOM 1181 N N . LEU A 1 152 ? 11.695 -24.422 -0.851 1 95.75 152 LEU A N 1
ATOM 1182 C CA . LEU A 1 152 ? 11.703 -23.031 -0.417 1 95.75 152 LEU A CA 1
ATOM 1183 C C . LEU A 1 152 ? 10.281 -22.5 -0.253 1 95.75 152 LEU A C 1
ATOM 1185 O O . LEU A 1 152 ? 9.961 -21.875 0.76 1 95.75 152 LEU A O 1
ATOM 1189 N N . ARG A 1 153 ? 9.438 -22.75 -1.24 1 96 153 ARG A N 1
ATOM 1190 C CA . ARG A 1 153 ? 8.047 -22.328 -1.197 1 96 153 ARG A CA 1
ATOM 1191 C C . ARG A 1 153 ? 7.34 -22.875 0.038 1 96 153 ARG A C 1
ATOM 1193 O O . ARG A 1 153 ? 6.633 -22.141 0.733 1 96 153 ARG A O 1
ATOM 1200 N N . ARG A 1 154 ? 7.574 -24.062 0.32 1 96.38 154 ARG A N 1
ATOM 1201 C CA . ARG A 1 154 ? 6.961 -24.688 1.483 1 96.38 154 ARG A CA 1
ATOM 1202 C C . ARG A 1 154 ? 7.43 -24.031 2.775 1 96.38 154 ARG A C 1
ATOM 1204 O O . ARG A 1 154 ? 6.625 -23.781 3.674 1 96.38 154 ARG A O 1
ATOM 1211 N N . ARG A 1 155 ? 8.672 -23.766 2.846 1 96.88 155 ARG A N 1
ATOM 1212 C CA . ARG A 1 155 ? 9.25 -23.156 4.047 1 96.88 155 ARG A CA 1
ATOM 1213 C C . ARG A 1 155 ? 8.648 -21.797 4.316 1 96.88 155 ARG A C 1
ATOM 1215 O O . ARG A 1 155 ? 8.539 -21.375 5.469 1 96.88 155 ARG A O 1
ATOM 1222 N N . TYR A 1 156 ? 8.219 -21.188 3.273 1 97 156 TYR A N 1
ATOM 1223 C CA . TYR A 1 156 ? 7.695 -19.828 3.434 1 97 156 TYR A CA 1
ATOM 1224 C C . TYR A 1 156 ? 6.184 -19.797 3.258 1 97 156 TYR A C 1
ATOM 1226 O O . TYR A 1 156 ? 5.617 -18.781 2.871 1 97 156 TYR A O 1
ATOM 1234 N N . ASP A 1 157 ? 5.59 -20.938 3.441 1 97.75 157 ASP A N 1
ATOM 1235 C CA . ASP A 1 157 ? 4.137 -21.031 3.533 1 97.75 157 ASP A CA 1
ATOM 1236 C C . ASP A 1 157 ? 3.479 -20.75 2.186 1 97.75 157 ASP A C 1
ATOM 1238 O O . ASP A 1 157 ? 2.43 -20.094 2.127 1 97.75 157 ASP A O 1
ATOM 1242 N N . ILE A 1 158 ? 4.121 -21.156 1.16 1 97.5 158 ILE A N 1
ATOM 1243 C CA . ILE A 1 158 ? 3.549 -21.047 -0.176 1 97.5 158 ILE A CA 1
ATOM 1244 C C . ILE A 1 158 ? 3.156 -22.422 -0.693 1 97.5 158 ILE A C 1
ATOM 1246 O O . ILE A 1 158 ? 4.02 -23.281 -0.914 1 97.5 158 ILE A O 1
ATOM 1250 N N . GLU A 1 159 ? 1.942 -22.625 -0.795 1 96.94 159 GLU A N 1
ATOM 1251 C CA . GLU A 1 159 ? 1.434 -23.844 -1.404 1 96.94 159 GLU A CA 1
ATOM 1252 C C . GLU A 1 159 ? 0.984 -23.609 -2.842 1 96.94 159 GLU A C 1
ATOM 1254 O O . GLU A 1 159 ? -0.05 -22.969 -3.076 1 96.94 159 GLU A O 1
ATOM 1259 N N . GLN A 1 160 ? 1.66 -24.156 -3.744 1 96.44 160 GLN A N 1
ATOM 1260 C CA . GLN A 1 160 ? 1.352 -24 -5.16 1 96.44 160 GLN A CA 1
ATOM 1261 C C . GLN A 1 160 ? 0.199 -24.906 -5.578 1 96.44 160 GLN A C 1
ATOM 1263 O O . GLN A 1 160 ? 0.215 -26.109 -5.293 1 96.44 160 GLN A O 1
ATOM 1268 N N . LEU A 1 161 ? -0.792 -24.406 -6.219 1 97.25 161 LEU A N 1
ATOM 1269 C CA . LEU A 1 161 ? -1.965 -25.172 -6.648 1 97.25 161 LEU A CA 1
ATOM 1270 C C . LEU A 1 161 ? -1.916 -25.438 -8.148 1 97.25 161 LEU A C 1
ATOM 1272 O O . LEU A 1 161 ? -2.41 -26.469 -8.609 1 97.25 161 LEU A O 1
ATOM 1276 N N . THR A 1 162 ? -1.461 -24.516 -8.961 1 96.94 162 THR A N 1
ATOM 1277 C CA . THR A 1 162 ? -1.214 -24.656 -10.391 1 96.94 162 THR A CA 1
ATOM 1278 C C . THR A 1 162 ? 0.198 -24.203 -10.742 1 96.94 162 THR A C 1
ATOM 1280 O O . THR A 1 162 ? 0.812 -23.438 -10 1 96.94 162 THR A O 1
ATOM 1283 N N . PRO A 1 163 ? 0.749 -24.641 -11.82 1 92.94 163 PRO A N 1
ATOM 1284 C CA . PRO A 1 163 ? 2.154 -24.344 -12.109 1 92.94 163 PRO A CA 1
ATOM 1285 C C . PRO A 1 163 ? 2.391 -22.875 -12.484 1 92.94 163 PRO A C 1
ATOM 1287 O O . PRO A 1 163 ? 1.528 -22.25 -13.102 1 92.94 163 PRO A O 1
ATOM 1290 N N . LEU A 1 164 ? 3.535 -22.391 -12.086 1 90.88 164 LEU A N 1
ATOM 1291 C CA . LEU A 1 164 ? 4.062 -21.141 -12.625 1 90.88 164 LEU A CA 1
ATOM 1292 C C . LEU A 1 164 ? 4.469 -21.312 -14.086 1 90.88 164 LEU A C 1
ATOM 1294 O O . LEU A 1 164 ? 5.066 -22.328 -14.453 1 90.88 164 LEU A O 1
ATOM 1298 N N . LYS A 1 165 ? 4.113 -20.312 -14.938 1 89.75 165 LYS A N 1
ATOM 1299 C CA . LYS A 1 165 ? 4.41 -20.422 -16.375 1 89.75 165 LYS A CA 1
ATOM 1300 C C . LYS A 1 165 ? 5.074 -19.141 -16.875 1 89.75 165 LYS A C 1
ATOM 1302 O O . LYS A 1 165 ? 4.75 -18.047 -16.422 1 89.75 165 LYS A O 1
ATOM 1307 N N . HIS A 1 166 ? 5.945 -19.312 -17.797 1 84.56 166 HIS A N 1
ATOM 1308 C CA . HIS A 1 166 ? 6.586 -18.25 -18.547 1 84.56 166 HIS A CA 1
ATOM 1309 C C . HIS A 1 166 ? 6.309 -18.391 -20.047 1 84.56 166 HIS A C 1
ATOM 1311 O O . HIS A 1 166 ? 6 -19.484 -20.516 1 84.56 166 HIS A O 1
ATOM 1317 N N . ARG A 1 167 ? 6.352 -17.219 -20.703 1 76.19 167 ARG A N 1
ATOM 1318 C CA . ARG A 1 167 ? 6.34 -17.328 -22.156 1 76.19 167 ARG A CA 1
ATOM 1319 C C . ARG A 1 167 ? 7.711 -17.75 -22.688 1 76.19 167 ARG A C 1
ATOM 1321 O O . ARG A 1 167 ? 8.742 -17.328 -22.156 1 76.19 167 ARG A O 1
ATOM 1328 N N . MET B 1 1 ? -10.508 -10.266 -2.111 1 84.44 1 MET B N 1
ATOM 1329 C CA . MET B 1 1 ? -11.312 -9.078 -2.375 1 84.44 1 MET B CA 1
ATOM 1330 C C . MET B 1 1 ? -10.719 -8.25 -3.506 1 84.44 1 MET B C 1
ATOM 1332 O O . MET B 1 1 ? -9.492 -8.109 -3.6 1 84.44 1 MET B O 1
ATOM 1336 N N . PHE B 1 2 ? -11.617 -7.75 -4.281 1 88.25 2 PHE B N 1
ATOM 1337 C CA . PHE B 1 2 ? -11.266 -6.957 -5.453 1 88.25 2 PHE B CA 1
ATOM 1338 C C . PHE B 1 2 ? -11.969 -5.605 -5.418 1 88.25 2 PHE B C 1
ATOM 1340 O O . PHE B 1 2 ? -13.188 -5.535 -5.242 1 88.25 2 PHE B O 1
ATOM 1347 N N . VAL B 1 3 ? -11.188 -4.5 -5.527 1 93.5 3 VAL B N 1
ATOM 1348 C CA . VAL B 1 3 ? -11.75 -3.156 -5.637 1 93.5 3 VAL B CA 1
ATOM 1349 C C . VAL B 1 3 ? -11.367 -2.541 -6.98 1 93.5 3 VAL B C 1
ATOM 1351 O O . VAL B 1 3 ? -10.203 -2.176 -7.188 1 93.5 3 VAL B O 1
ATOM 1354 N N . PRO B 1 4 ? -12.391 -2.352 -7.848 1 94.69 4 PRO B N 1
ATOM 1355 C CA . PRO B 1 4 ? -12.078 -1.797 -9.164 1 94.69 4 PRO B CA 1
ATOM 1356 C C . PRO B 1 4 ? -11.625 -0.34 -9.102 1 94.69 4 PRO B C 1
ATOM 1358 O O . PRO B 1 4 ? -11.844 0.333 -8.094 1 94.69 4 PRO B O 1
ATOM 1361 N N . PRO B 1 5 ? -10.953 0.098 -10.25 1 94 5 PRO B N 1
ATOM 1362 C CA . PRO B 1 5 ? -10.602 1.519 -10.305 1 94 5 PRO B CA 1
ATOM 1363 C C . PRO B 1 5 ? -11.797 2.434 -10.055 1 94 5 PRO B C 1
ATOM 1365 O O . PRO B 1 5 ? -12.891 2.189 -10.578 1 94 5 PRO B O 1
ATOM 1368 N N . GLY B 1 6 ? -11.594 3.4 -9.234 1 90.75 6 GLY B N 1
ATOM 1369 C CA . GLY B 1 6 ? -12.617 4.41 -8.992 1 90.75 6 GLY B CA 1
ATOM 1370 C C . GLY B 1 6 ? -13.656 3.979 -7.984 1 90.75 6 GLY B C 1
ATOM 1371 O O . GLY B 1 6 ? -14.5 4.777 -7.57 1 90.75 6 GLY B O 1
ATOM 1372 N N . HIS B 1 7 ? -13.672 2.725 -7.66 1 92.94 7 HIS B N 1
ATOM 1373 C CA . HIS B 1 7 ? -14.672 2.248 -6.703 1 92.94 7 HIS B CA 1
ATOM 1374 C C . HIS B 1 7 ? -14.18 2.406 -5.27 1 92.94 7 HIS B C 1
ATOM 1376 O O . HIS B 1 7 ? -12.977 2.531 -5.031 1 92.94 7 HIS B O 1
ATOM 1382 N N . GLY B 1 8 ? -15.109 2.385 -4.297 1 92.44 8 GLY B N 1
ATOM 1383 C CA . GLY B 1 8 ? -14.859 2.598 -2.883 1 92.44 8 GLY B CA 1
ATOM 1384 C C . GLY B 1 8 ? -15.695 3.717 -2.289 1 92.44 8 GLY B C 1
ATOM 1385 O O . GLY B 1 8 ? -16.141 4.613 -3.008 1 92.44 8 GLY B O 1
ATOM 1386 N N . ARG B 1 9 ? -15.867 3.686 -1.022 1 91 9 ARG B N 1
ATOM 1387 C CA . ARG B 1 9 ? -16.594 4.754 -0.344 1 91 9 ARG B CA 1
ATOM 1388 C C . ARG B 1 9 ? -15.773 6.043 -0.322 1 91 9 ARG B C 1
ATOM 1390 O O . ARG B 1 9 ? -14.586 6.027 0.019 1 91 9 ARG B O 1
ATOM 1397 N N . VAL B 1 10 ? -16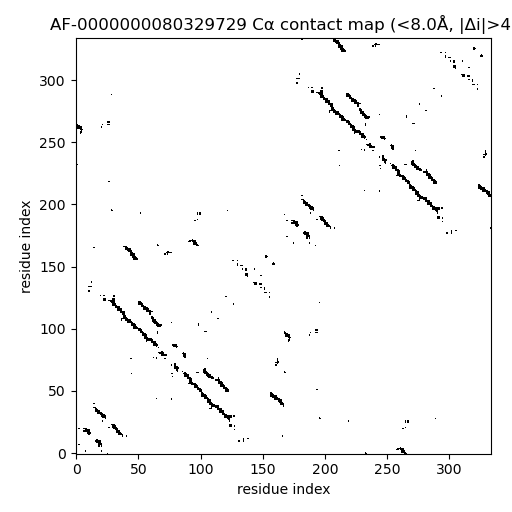.406 7.141 -0.707 1 89.44 10 VAL B N 1
ATOM 1398 C CA . VAL B 1 10 ? -15.703 8.414 -0.81 1 89.44 10 VAL B CA 1
ATOM 1399 C C . VAL B 1 10 ? -16.094 9.32 0.354 1 89.44 10 VAL B C 1
ATOM 1401 O O . VAL B 1 10 ? -17.281 9.477 0.651 1 89.44 10 VAL B O 1
ATOM 1404 N N . VAL B 1 11 ? -15.117 9.797 1.038 1 84 11 VAL B N 1
ATOM 1405 C CA . VAL B 1 11 ? -15.258 10.859 2.025 1 84 11 VAL B CA 1
ATOM 1406 C C . VAL B 1 11 ? -14.719 12.172 1.451 1 84 11 VAL B C 1
ATOM 1408 O O . VAL B 1 11 ? -13.508 12.32 1.25 1 84 11 VAL B O 1
ATOM 1411 N N . GLN B 1 12 ? -15.656 13.07 1.175 1 82.25 12 GLN B N 1
ATOM 1412 C CA . GLN B 1 12 ? -15.258 14.297 0.497 1 82.25 12 GLN B CA 1
ATOM 1413 C C . GLN B 1 12 ? -15.656 15.523 1.305 1 82.25 12 GLN B C 1
ATOM 1415 O O . GLN B 1 12 ? -16.812 15.656 1.713 1 82.25 12 GLN B O 1
ATOM 1420 N N . THR B 1 13 ? -14.641 16.234 1.655 1 73.25 13 THR B N 1
ATOM 1421 C CA . THR B 1 13 ? -14.82 17.578 2.178 1 73.25 13 THR B CA 1
ATOM 1422 C C . THR B 1 13 ? -14.148 18.609 1.271 1 73.25 13 THR B C 1
ATOM 1424 O O . THR B 1 13 ? -13.438 18.234 0.329 1 73.25 13 THR B O 1
ATOM 1427 N N . PRO B 1 14 ? -14.477 19.844 1.45 1 65.81 14 PRO B N 1
ATOM 1428 C CA . PRO B 1 14 ? -13.75 20.828 0.652 1 65.81 14 PRO B CA 1
ATOM 1429 C C . PRO B 1 14 ? -12.234 20.688 0.768 1 65.81 14 PRO B C 1
ATOM 1431 O O . PRO B 1 14 ? -11.508 21.016 -0.17 1 65.81 14 PRO B O 1
ATOM 1434 N N . ALA B 1 15 ? -11.75 20.078 1.854 1 64.44 15 ALA B N 1
ATOM 1435 C CA . ALA B 1 15 ? -10.32 20.016 2.131 1 64.44 15 ALA B CA 1
ATOM 1436 C C . ALA B 1 15 ? -9.758 18.641 1.771 1 64.44 15 ALA B C 1
ATOM 1438 O O . ALA B 1 15 ? -8.547 18.5 1.567 1 64.44 15 ALA B O 1
ATOM 1439 N N . GLN B 1 16 ? -10.688 17.781 1.672 1 73.62 16 GLN B N 1
ATOM 1440 C CA . GLN B 1 16 ? -10.141 16.422 1.554 1 73.62 16 GLN B CA 1
ATOM 1441 C C . GLN B 1 16 ? -11.008 15.562 0.646 1 73.62 16 GLN B C 1
ATOM 1443 O O . GLN B 1 16 ? -12.234 15.641 0.688 1 73.62 16 GLN B O 1
ATOM 1448 N N . HIS B 1 17 ? -10.383 14.852 -0.24 1 88.75 17 HIS B N 1
ATOM 1449 C CA . HIS B 1 17 ? -11.008 13.812 -1.046 1 88.75 17 HIS B CA 1
ATOM 1450 C C . HIS B 1 17 ? -10.328 12.461 -0.823 1 88.75 17 HIS B C 1
ATOM 1452 O O . HIS B 1 17 ? -9.227 12.227 -1.329 1 88.75 17 HIS B O 1
ATOM 1458 N N . VAL B 1 18 ? -11.016 11.633 -0.047 1 93.88 18 VAL B N 1
ATOM 1459 C CA . VAL B 1 18 ? -10.461 10.336 0.34 1 93.88 18 VAL B CA 1
ATOM 1460 C C . VAL B 1 18 ? -11.391 9.219 -0.115 1 93.88 18 VAL B C 1
ATOM 1462 O O . VAL B 1 18 ? -12.586 9.242 0.167 1 93.88 18 VAL B O 1
ATOM 1465 N N . THR B 1 19 ? -10.883 8.266 -0.854 1 95.56 19 THR B N 1
ATOM 1466 C CA . THR B 1 19 ? -11.625 7.07 -1.239 1 95.56 19 THR B CA 1
ATOM 1467 C C . THR B 1 19 ? -11.148 5.859 -0.442 1 95.56 19 THR B C 1
ATOM 1469 O O . THR B 1 19 ? -9.969 5.492 -0.504 1 95.56 19 THR B O 1
ATOM 1472 N N . PHE B 1 20 ? -12.055 5.242 0.344 1 95.88 20 PHE B N 1
ATOM 1473 C CA . PHE B 1 20 ? -11.75 4.023 1.084 1 95.88 20 PHE B CA 1
ATOM 1474 C C . PHE B 1 20 ? -11.609 2.836 0.139 1 95.88 20 PHE B C 1
ATOM 1476 O O . PHE B 1 20 ? -12.547 2.494 -0.581 1 95.88 20 PHE B O 1
ATOM 1483 N N . LYS B 1 21 ? -10.438 2.227 0.13 1 97 21 LYS B N 1
ATOM 1484 C CA . LYS B 1 21 ? -10.227 1.048 -0.707 1 97 21 LYS B CA 1
ATOM 1485 C C . LYS B 1 21 ? -10.32 -0.234 0.116 1 97 21 LYS B C 1
ATOM 1487 O O . LYS B 1 21 ? -11.188 -1.072 -0.127 1 97 21 LYS B O 1
ATOM 1492 N N . VAL B 1 22 ? -9.438 -0.394 1.122 1 96.44 22 VAL B N 1
ATOM 1493 C CA . VAL B 1 22 ? -9.398 -1.531 2.035 1 96.44 22 VAL B CA 1
ATOM 1494 C C . VAL B 1 22 ? -9.609 -1.051 3.469 1 96.44 22 VAL B C 1
ATOM 1496 O O . VAL B 1 22 ? -8.969 -0.095 3.912 1 96.44 22 VAL B O 1
ATOM 1499 N N . THR B 1 23 ? -10.539 -1.698 4.18 1 96.38 23 THR B N 1
ATOM 1500 C CA . THR B 1 23 ? -10.812 -1.321 5.562 1 96.38 23 THR B CA 1
ATOM 1501 C C . THR B 1 23 ? -10.477 -2.469 6.512 1 96.38 23 THR B C 1
ATOM 1503 O O . THR B 1 23 ? -10.047 -3.539 6.074 1 96.38 23 THR B O 1
ATOM 1506 N N . GLY B 1 24 ? -10.672 -2.189 7.746 1 95.19 24 GLY B N 1
ATOM 1507 C CA . GLY B 1 24 ? -10.445 -3.205 8.758 1 95.19 24 GLY B CA 1
ATOM 1508 C C . GLY B 1 24 ? -11.336 -4.422 8.602 1 95.19 24 GLY B C 1
ATOM 1509 O O . GLY B 1 24 ? -11.07 -5.477 9.18 1 95.19 24 GLY B O 1
ATOM 1510 N N . SER B 1 25 ? -12.414 -4.316 7.871 1 93.31 25 SER B N 1
ATOM 1511 C CA . SER B 1 25 ? -13.266 -5.469 7.609 1 93.31 25 SER B CA 1
ATOM 1512 C C . SER B 1 25 ? -12.625 -6.418 6.605 1 93.31 25 SER B C 1
ATOM 1514 O O . SER B 1 25 ? -13.031 -7.574 6.484 1 93.31 25 SER B O 1
ATOM 1516 N N . HIS B 1 26 ? -11.578 -5.957 5.926 1 92.5 26 HIS B N 1
ATOM 1517 C CA . HIS B 1 26 ? -10.953 -6.734 4.859 1 92.5 26 HIS B CA 1
ATOM 1518 C C . HIS B 1 26 ? -9.547 -7.168 5.246 1 92.5 26 HIS B C 1
ATOM 1520 O O . HIS B 1 26 ? -9.055 -8.195 4.773 1 92.5 26 HIS B O 1
ATOM 1526 N N . SER B 1 27 ? -8.93 -6.359 5.992 1 94.25 27 SER B N 1
ATOM 1527 C CA . SER B 1 27 ? -7.535 -6.559 6.367 1 94.25 27 SER B CA 1
ATOM 1528 C C . SER B 1 27 ? -7.316 -6.266 7.852 1 94.25 27 SER B C 1
ATOM 1530 O O . SER B 1 27 ? -7.805 -5.262 8.367 1 94.25 27 SER B O 1
ATOM 1532 N N . ARG B 1 28 ? -6.613 -7.082 8.445 1 91 28 ARG B N 1
ATOM 1533 C CA . ARG B 1 28 ? -6.277 -6.852 9.852 1 91 28 ARG B CA 1
ATOM 1534 C C . ARG B 1 28 ? -4.984 -6.051 9.977 1 91 28 ARG B C 1
ATOM 1536 O O . ARG B 1 28 ? -4.586 -5.68 11.086 1 91 28 ARG B O 1
ATOM 1543 N N . MET B 1 29 ? -4.379 -5.77 8.859 1 94.06 29 MET B N 1
ATOM 1544 C CA . MET B 1 29 ? -3.037 -5.195 8.906 1 94.06 29 MET B CA 1
ATOM 1545 C C . MET B 1 29 ? -3.078 -3.699 8.617 1 94.06 29 MET B C 1
ATOM 1547 O O . MET B 1 29 ? -2.326 -2.928 9.219 1 94.06 29 MET B O 1
ATOM 1551 N N . ALA B 1 30 ? -3.967 -3.318 7.75 1 96 30 ALA B N 1
ATOM 1552 C CA . ALA B 1 30 ? -3.963 -1.906 7.379 1 96 30 ALA B CA 1
ATOM 1553 C C . ALA B 1 30 ? -5.266 -1.518 6.684 1 96 30 ALA B C 1
ATOM 1555 O O . ALA B 1 30 ? -5.887 -2.342 6.012 1 96 30 ALA B O 1
ATOM 1556 N N . SER B 1 31 ? -5.645 -0.289 6.891 1 97.5 31 SER B N 1
ATOM 1557 C CA . SER B 1 31 ? -6.594 0.361 5.992 1 97.5 31 SER B CA 1
ATOM 1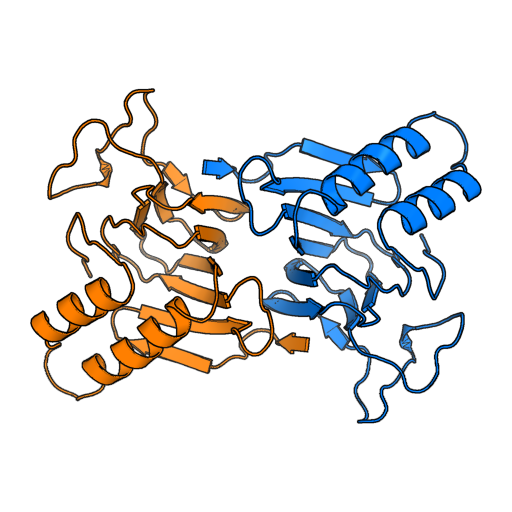558 C C . SER B 1 31 ? -5.871 1.09 4.863 1 97.5 31 SER B C 1
ATOM 1560 O O . SER B 1 31 ? -4.785 1.638 5.062 1 97.5 31 SER B O 1
ATOM 1562 N N . THR B 1 32 ? -6.527 1.077 3.699 1 97.56 32 THR B N 1
ATOM 1563 C CA . THR B 1 32 ? -5.914 1.73 2.547 1 97.56 32 THR B CA 1
ATOM 1564 C C . THR B 1 32 ? -6.887 2.709 1.896 1 97.56 32 THR B C 1
ATOM 1566 O O . THR B 1 32 ? -8.094 2.449 1.845 1 97.56 32 THR B O 1
ATOM 1569 N N . PHE B 1 33 ? -6.328 3.777 1.412 1 97.62 33 PHE B N 1
ATOM 1570 C CA . PHE B 1 33 ? -7.098 4.863 0.815 1 97.62 33 PHE B CA 1
ATOM 1571 C C . PHE B 1 33 ? -6.414 5.383 -0.444 1 97.62 33 PHE B C 1
ATOM 1573 O O . PHE B 1 33 ? -5.207 5.211 -0.617 1 97.62 33 PHE B O 1
ATOM 1580 N N . GLU B 1 34 ? -7.195 5.918 -1.325 1 97.75 34 GLU B N 1
ATOM 1581 C CA . GLU B 1 34 ? -6.691 6.883 -2.299 1 97.75 34 GLU B CA 1
ATOM 1582 C C . GLU B 1 34 ? -7.023 8.312 -1.88 1 97.75 34 GLU B C 1
ATOM 1584 O O . GLU B 1 34 ? -8.172 8.617 -1.537 1 97.75 34 GLU B O 1
ATOM 1589 N N . VAL B 1 35 ? -6.055 9.156 -1.922 1 96.62 35 VAL B N 1
ATOM 1590 C CA . VAL B 1 35 ? -6.223 10.531 -1.456 1 96.62 35 VAL B CA 1
ATOM 1591 C C . VAL B 1 35 ? -5.91 11.5 -2.59 1 96.62 35 VAL B C 1
ATOM 1593 O O . VAL B 1 35 ? -4.84 11.438 -3.197 1 96.62 35 VAL B O 1
ATOM 1596 N N . LEU B 1 36 ? -6.824 12.352 -2.855 1 96.19 36 LEU B N 1
ATOM 1597 C CA . LEU B 1 36 ? -6.594 13.469 -3.764 1 96.19 36 LEU B CA 1
ATOM 1598 C C . LEU B 1 36 ? -6.219 14.727 -2.99 1 96.19 36 LEU B C 1
ATOM 1600 O O . LEU B 1 36 ? -6.949 15.156 -2.096 1 96.19 36 LEU B O 1
ATOM 1604 N N . VAL B 1 37 ? -5.098 15.242 -3.293 1 95.44 37 VAL B N 1
ATOM 1605 C CA . VAL B 1 37 ? -4.594 16.438 -2.627 1 95.44 37 VAL B CA 1
ATOM 1606 C C . VAL B 1 37 ? -4.719 17.641 -3.557 1 95.44 37 VAL B C 1
ATOM 1608 O O . VAL B 1 37 ? -3.988 17.75 -4.543 1 95.44 37 VAL B O 1
ATOM 1611 N N . PRO B 1 38 ? -5.578 18.578 -3.289 1 94.94 38 PRO B N 1
ATOM 1612 C CA . PRO B 1 38 ? -5.781 19.703 -4.199 1 94.94 38 PRO B CA 1
ATOM 1613 C C . PRO B 1 38 ? -4.617 20.703 -4.184 1 94.94 38 PRO B C 1
ATOM 1615 O O . PRO B 1 38 ? -3.816 20.703 -3.244 1 94.94 38 PRO B O 1
ATOM 1618 N N . PRO B 1 39 ? -4.598 21.516 -5.258 1 95.56 39 PRO B N 1
ATOM 1619 C CA . PRO B 1 39 ? -3.566 22.547 -5.297 1 95.56 39 PRO B CA 1
ATOM 1620 C C . PRO B 1 39 ? -3.598 23.453 -4.06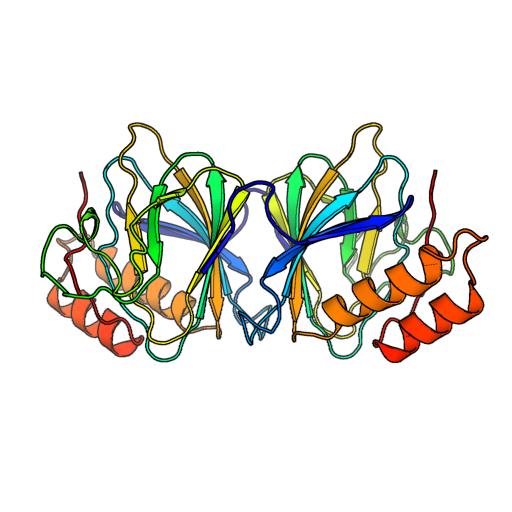2 1 95.56 39 PRO B C 1
ATOM 1622 O O . PRO B 1 39 ? -4.668 23.906 -3.645 1 95.56 39 PRO B O 1
ATOM 1625 N N . GLY B 1 40 ? -2.424 23.656 -3.488 1 94.5 40 GLY B N 1
ATOM 1626 C CA . GLY B 1 40 ? -2.295 24.625 -2.4 1 94.5 40 GLY B CA 1
ATOM 1627 C C . GLY B 1 40 ? -2.598 24.016 -1.04 1 94.5 40 GLY B C 1
ATOM 1628 O O . GLY B 1 40 ? -2.367 24.656 -0.01 1 94.5 40 GLY B O 1
ATOM 1629 N N . PHE B 1 41 ? -3.047 22.781 -0.951 1 94 41 PHE B N 1
ATOM 1630 C CA . PHE B 1 41 ? -3.387 22.156 0.318 1 94 41 PHE B CA 1
ATOM 1631 C C . PHE B 1 41 ? -2.127 21.781 1.096 1 94 41 PHE B C 1
ATOM 1633 O O . PHE B 1 41 ? -1.145 21.328 0.514 1 94 41 PHE B O 1
ATOM 1640 N N . ASP B 1 42 ? -2.184 22 2.381 1 95.44 42 ASP B N 1
ATOM 1641 C CA . ASP B 1 42 ? -1.168 21.625 3.357 1 95.44 42 ASP B CA 1
ATOM 1642 C C . ASP B 1 42 ? -1.804 20.969 4.586 1 95.44 42 ASP B C 1
ATOM 1644 O O . ASP B 1 42 ? -2.504 21.641 5.352 1 95.44 42 ASP B O 1
ATOM 1648 N N . VAL B 1 43 ? -1.473 19.703 4.82 1 94.56 43 VAL B N 1
ATOM 1649 C CA . VAL B 1 43 ? -2.113 18.969 5.906 1 94.56 43 VAL B CA 1
ATOM 1650 C C . VAL B 1 43 ? -1.57 19.453 7.25 1 94.56 43 VAL B C 1
ATOM 1652 O O . VAL B 1 43 ? -2.18 19.219 8.297 1 94.56 43 VAL B O 1
ATOM 1655 N N . GLY B 1 44 ? -0.437 20.156 7.234 1 96.12 44 GLY B N 1
ATOM 1656 C CA . GLY B 1 44 ? 0.268 20.484 8.461 1 96.12 44 GLY B CA 1
ATOM 1657 C C . GLY B 1 44 ? 1.046 19.312 9.039 1 96.12 44 GLY B C 1
ATOM 1658 O O . GLY B 1 44 ? 0.613 18.172 8.938 1 96.12 44 GLY B O 1
ATOM 1659 N N . ALA B 1 45 ? 2.145 19.656 9.656 1 97.88 45 ALA B N 1
ATOM 1660 C CA . ALA B 1 45 ? 2.92 18.594 10.305 1 97.88 45 ALA B CA 1
ATOM 1661 C C . ALA B 1 45 ? 2.182 18.047 11.523 1 97.88 45 ALA B C 1
ATOM 1663 O O . ALA B 1 45 ? 1.564 18.797 12.281 1 97.88 45 ALA B O 1
ATOM 1664 N N . HIS B 1 46 ? 2.25 16.734 11.68 1 97.94 46 HIS B N 1
ATOM 1665 C CA . HIS B 1 46 ? 1.63 16.078 12.828 1 97.94 46 HIS B CA 1
ATOM 1666 C C . HIS B 1 46 ? 2.338 14.773 13.164 1 97.94 46 HIS B C 1
ATOM 1668 O O . HIS B 1 46 ? 3.244 14.352 12.445 1 97.94 46 HIS B O 1
ATOM 1674 N N . VAL B 1 47 ? 1.954 14.172 14.305 1 97.81 47 VAL B N 1
ATOM 1675 C CA . VAL B 1 47 ? 2.568 12.922 14.742 1 97.81 47 VAL B CA 1
ATOM 1676 C C . VAL B 1 47 ? 1.498 11.984 15.297 1 97.81 47 VAL B C 1
ATOM 1678 O O . VAL B 1 47 ? 0.486 12.438 15.836 1 97.81 47 VAL B O 1
ATOM 1681 N N . HIS B 1 48 ? 1.599 10.758 14.93 1 98 48 HIS B N 1
ATOM 1682 C CA . HIS B 1 48 ? 0.913 9.664 15.602 1 98 48 HIS B CA 1
ATOM 1683 C C . HIS B 1 48 ? 1.859 8.914 16.531 1 98 48 HIS B C 1
ATOM 1685 O O . HIS B 1 48 ? 3.02 8.672 16.188 1 98 48 HIS B O 1
ATOM 1691 N N . THR B 1 49 ? 1.355 8.477 17.688 1 97.12 49 THR B N 1
ATOM 1692 C CA . THR B 1 49 ? 2.264 7.801 18.609 1 97.12 49 THR B CA 1
ATOM 1693 C C . THR B 1 49 ? 2.152 6.285 18.469 1 97.12 49 THR B C 1
ATOM 1695 O O . THR B 1 49 ? 3.064 5.551 18.844 1 97.12 49 THR B O 1
ATOM 1698 N N . ARG B 1 50 ? 1.087 5.832 17.859 1 96 50 ARG B N 1
ATOM 1699 C CA . ARG B 1 50 ? 0.837 4.395 17.859 1 96 50 ARG B CA 1
ATOM 1700 C C . ARG B 1 50 ? 0.79 3.84 16.438 1 96 50 ARG B C 1
ATOM 1702 O O . ARG B 1 50 ? 1.135 2.678 16.203 1 96 50 ARG B O 1
ATOM 1709 N N . SER B 1 51 ? 0.382 4.68 15.508 1 96.75 51 SER B N 1
ATOM 1710 C CA . SER B 1 51 ? 0.092 4.172 14.172 1 96.75 51 SER B CA 1
ATOM 1711 C C . SER B 1 51 ? 1.269 4.398 13.227 1 96.75 51 SER B C 1
ATOM 1713 O O . SER B 1 51 ? 2.061 5.32 13.43 1 96.75 51 SER B O 1
ATOM 1715 N N . GLU B 1 52 ? 1.371 3.504 12.297 1 97.12 52 GLU B N 1
ATOM 1716 C CA . GLU B 1 52 ? 2.273 3.641 11.164 1 97.12 52 GLU B CA 1
ATOM 1717 C C . GLU B 1 52 ? 1.511 4.023 9.898 1 97.12 52 GLU B C 1
ATOM 1719 O O . GLU B 1 52 ? 0.378 3.582 9.688 1 97.12 52 GLU B O 1
ATOM 1724 N N . GLU B 1 53 ? 2.182 4.848 9.086 1 98.12 53 GLU B N 1
ATOM 1725 C CA . GLU B 1 53 ? 1.58 5.223 7.812 1 98.12 53 GLU B CA 1
ATOM 1726 C C . GLU B 1 53 ? 2.539 4.965 6.652 1 98.12 53 GLU B C 1
ATOM 1728 O O . GLU B 1 53 ? 3.76 4.992 6.832 1 98.12 53 GLU B O 1
ATOM 1733 N N . LEU B 1 54 ? 1.994 4.645 5.52 1 98.12 54 LEU B N 1
ATOM 1734 C CA . LEU B 1 54 ? 2.73 4.52 4.266 1 98.12 54 LEU B CA 1
ATOM 1735 C C . LEU B 1 54 ? 2.02 5.266 3.141 1 98.12 54 LEU B C 1
ATOM 1737 O O . LEU B 1 54 ? 0.799 5.168 2.998 1 98.12 54 LEU B O 1
ATOM 1741 N N . PHE B 1 55 ? 2.818 6.062 2.377 1 98.31 55 PHE B N 1
ATOM 1742 C CA . PHE B 1 55 ? 2.307 6.793 1.222 1 98.31 55 PHE B CA 1
ATOM 1743 C C . PHE B 1 55 ? 3.045 6.383 -0.047 1 98.31 55 PHE B C 1
ATOM 1745 O O . PHE B 1 55 ? 4.266 6.203 -0.032 1 98.31 55 PHE B O 1
ATOM 1752 N N . TYR B 1 56 ? 2.373 6.164 -1.08 1 98.5 56 TYR B N 1
ATOM 1753 C CA . TYR B 1 56 ? 2.889 5.953 -2.428 1 98.5 56 TYR B CA 1
ATOM 1754 C C . TYR B 1 56 ? 2.334 6.996 -3.393 1 98.5 56 TYR B C 1
ATOM 1756 O O . TYR B 1 56 ? 1.131 7.02 -3.662 1 98.5 56 TYR B O 1
ATOM 1764 N N . VAL B 1 57 ? 3.195 7.859 -3.943 1 98.56 57 VAL B N 1
ATOM 1765 C CA . VAL B 1 57 ? 2.732 8.914 -4.836 1 98.56 57 VAL B CA 1
ATOM 1766 C C . VAL B 1 57 ? 2.377 8.328 -6.199 1 98.56 57 VAL B C 1
ATOM 1768 O O . VAL B 1 57 ? 3.225 7.719 -6.859 1 98.56 57 VAL B O 1
ATOM 1771 N N . LEU B 1 58 ? 1.142 8.539 -6.582 1 98.25 58 LEU B N 1
ATOM 1772 C CA . LEU B 1 58 ? 0.633 7.969 -7.824 1 98.25 58 LEU B CA 1
ATOM 1773 C C . LEU B 1 58 ? 0.695 8.984 -8.953 1 98.25 58 LEU B C 1
ATOM 1775 O O . LEU B 1 58 ? 1.069 8.648 -10.078 1 98.25 58 LEU B O 1
ATOM 1779 N N . GLU B 1 59 ? 0.269 10.164 -8.711 1 98.06 59 GLU B N 1
ATOM 1780 C CA . GLU B 1 59 ? 0.198 11.258 -9.672 1 98.06 59 GLU B CA 1
ATOM 1781 C C . GLU B 1 59 ? 0.58 12.586 -9.031 1 98.06 59 GLU B C 1
ATOM 1783 O O . GLU B 1 59 ? 0.288 12.812 -7.852 1 98.06 59 GLU B O 1
ATOM 1788 N N . GLY B 1 60 ? 1.225 13.5 -9.836 1 98.06 60 GLY B N 1
ATOM 1789 C CA . GLY B 1 60 ? 1.556 14.836 -9.359 1 98.06 60 GLY B CA 1
ATOM 1790 C C . GLY B 1 60 ? 2.779 14.859 -8.461 1 98.06 60 GLY B C 1
ATOM 1791 O O . GLY B 1 60 ? 3.598 13.938 -8.492 1 98.06 60 GLY B O 1
ATOM 1792 N N . GLU B 1 61 ? 2.924 16.031 -7.832 1 98.25 61 GLU B N 1
ATOM 1793 C CA . GLU B 1 61 ? 4.059 16.234 -6.938 1 98.25 61 GLU B CA 1
ATOM 1794 C C . GLU B 1 61 ? 3.604 16.766 -5.578 1 98.25 61 GLU B C 1
ATOM 1796 O O . GLU B 1 61 ? 2.648 17.547 -5.496 1 98.25 61 GLU B O 1
ATOM 1801 N N . LEU B 1 62 ? 4.32 16.328 -4.551 1 98.25 62 LEU B N 1
ATOM 1802 C CA . LEU B 1 62 ? 4.035 16.766 -3.189 1 98.25 62 LEU B CA 1
ATOM 1803 C C . LEU B 1 62 ? 5.32 17.094 -2.443 1 98.25 62 LEU B C 1
ATOM 1805 O O . LEU B 1 62 ? 6.32 16.391 -2.576 1 98.25 62 LEU B O 1
ATOM 1809 N N . ASP B 1 63 ? 5.277 18.188 -1.695 1 98.44 63 ASP B N 1
ATOM 1810 C CA . ASP B 1 63 ? 6.277 18.312 -0.64 1 98.44 63 ASP B CA 1
ATOM 1811 C C . ASP B 1 63 ? 5.969 17.375 0.526 1 98.44 63 ASP B C 1
ATOM 1813 O O . ASP B 1 63 ? 4.832 17.328 1.004 1 98.44 63 ASP B O 1
ATOM 1817 N N . VAL B 1 64 ? 7.062 16.672 1.017 1 98.44 64 VAL B N 1
ATOM 1818 C CA . VAL B 1 64 ? 6.793 15.703 2.066 1 98.44 64 VAL B CA 1
ATOM 1819 C C . VAL B 1 64 ? 7.855 15.805 3.16 1 98.44 64 VAL B C 1
ATOM 1821 O O . VAL B 1 64 ? 9.039 15.984 2.867 1 98.44 64 VAL B O 1
ATOM 1824 N N . LEU B 1 65 ? 7.367 15.781 4.32 1 98.44 65 LEU B N 1
ATOM 1825 C CA . LEU B 1 65 ? 8.18 15.672 5.527 1 98.44 65 LEU B CA 1
ATOM 1826 C C . LEU B 1 65 ? 7.938 14.344 6.23 1 98.44 65 LEU B C 1
ATOM 1828 O O . LEU B 1 65 ? 6.789 13.961 6.465 1 98.44 65 LEU B O 1
ATOM 1832 N N . ALA B 1 66 ? 9.016 13.625 6.594 1 97.88 66 ALA B N 1
ATOM 1833 C CA . ALA B 1 66 ? 8.898 12.422 7.41 1 97.88 66 ALA B CA 1
ATOM 1834 C C . ALA B 1 66 ? 10.164 12.195 8.242 1 97.88 66 ALA B C 1
ATOM 1836 O O . ALA B 1 66 ? 10.898 11.227 8.023 1 97.88 66 ALA B O 1
ATOM 1837 N N . PHE B 1 67 ? 10.383 13.055 9.148 1 97.62 67 PHE B N 1
ATOM 1838 C CA . PHE B 1 67 ? 11.508 12.977 10.062 1 97.62 67 PHE B CA 1
ATOM 1839 C C . PHE B 1 67 ? 11.266 13.844 11.297 1 97.62 67 PHE B C 1
ATOM 1841 O O . PHE B 1 67 ? 10.398 14.711 11.289 1 97.62 67 PHE B O 1
ATOM 1848 N N . GLU B 1 68 ? 12 13.531 12.352 1 97.62 68 GLU B N 1
ATOM 1849 C CA . GLU B 1 68 ? 12.031 14.422 13.508 1 97.62 68 GLU B CA 1
ATOM 1850 C C . GLU B 1 68 ? 12.922 15.633 13.242 1 97.62 68 GLU B C 1
ATOM 1852 O O . GLU B 1 68 ? 14.125 15.5 13.031 1 97.62 68 GLU B O 1
ATOM 1857 N N . PRO B 1 69 ? 12.367 16.781 13.258 1 97.75 69 PRO B N 1
ATOM 1858 C CA . PRO B 1 69 ? 13.203 17.969 13.039 1 97.75 69 PRO B CA 1
ATOM 1859 C C . PRO B 1 69 ? 14.039 18.344 14.258 1 97.75 69 PRO B C 1
ATOM 1861 O O . PRO B 1 69 ? 13.656 18.047 15.391 1 97.75 69 PRO B O 1
ATOM 1864 N N . ARG B 1 70 ? 15.094 19.016 14 1 97.31 70 ARG B N 1
ATOM 1865 C CA . ARG B 1 70 ? 15.945 19.5 15.07 1 97.31 70 ARG B CA 1
ATOM 1866 C C . ARG B 1 70 ? 15.211 20.516 15.945 1 97.31 70 ARG B C 1
ATOM 1868 O O . ARG B 1 70 ? 15.367 20.516 17.172 1 97.31 70 ARG B O 1
ATOM 1875 N N . ILE B 1 71 ? 14.445 21.297 15.336 1 96.38 71 ILE B N 1
ATOM 1876 C CA . ILE B 1 71 ? 13.625 22.312 16 1 96.38 71 ILE B CA 1
ATOM 1877 C C . ILE B 1 71 ? 12.227 22.312 15.383 1 96.38 71 ILE B C 1
ATOM 1879 O O . ILE B 1 71 ? 12.07 22.469 14.172 1 96.38 71 ILE B O 1
ATOM 1883 N N . ARG B 1 72 ? 11.305 22.109 16.25 1 96.38 72 ARG B N 1
ATOM 1884 C CA . ARG B 1 72 ? 9.914 22.203 15.797 1 96.38 72 ARG B CA 1
ATOM 1885 C C . ARG B 1 72 ? 9.406 23.641 15.891 1 96.38 72 ARG B C 1
ATOM 1887 O O . ARG B 1 72 ? 9.219 24.156 17 1 96.38 72 ARG B O 1
ATOM 1894 N N . THR B 1 73 ? 9.258 24.25 14.781 1 95.56 73 THR B N 1
ATOM 1895 C CA . THR B 1 73 ? 8.648 25.578 14.742 1 95.56 73 THR B CA 1
ATOM 1896 C C . THR B 1 73 ? 7.168 25.484 14.398 1 95.56 73 THR B C 1
ATOM 1898 O O . THR B 1 73 ? 6.738 24.531 13.734 1 95.56 73 THR B O 1
ATOM 1901 N N . PRO B 1 74 ? 6.367 26.422 14.836 1 91.5 74 PRO B N 1
ATOM 1902 C CA . PRO B 1 74 ? 4.914 26.297 14.695 1 91.5 74 PRO B CA 1
ATOM 1903 C C . PRO B 1 74 ? 4.434 26.562 13.273 1 91.5 74 PRO B C 1
ATOM 1905 O O . PRO B 1 74 ? 3.254 26.359 12.969 1 91.5 74 PRO B O 1
ATOM 1908 N N . ASP B 1 75 ? 5.426 27.109 12.5 1 86.56 75 ASP B N 1
ATOM 1909 C CA . ASP B 1 75 ? 5.016 27.391 11.125 1 86.56 75 ASP B CA 1
ATOM 1910 C C . ASP B 1 75 ? 6.082 26.953 10.133 1 86.56 75 ASP B C 1
ATOM 1912 O O . ASP B 1 75 ? 7.215 26.656 10.523 1 86.56 75 ASP B O 1
ATOM 1916 N N . HIS B 1 76 ? 5.785 26.625 8.875 1 88.88 76 HIS B N 1
ATOM 1917 C CA . HIS B 1 76 ? 6.695 26.422 7.758 1 88.88 76 HIS B CA 1
ATOM 1918 C C . HIS B 1 76 ? 7.477 25.109 7.914 1 88.88 76 HIS B C 1
ATOM 1920 O O . HIS B 1 76 ? 8.703 25.094 7.773 1 88.88 76 HIS B O 1
ATOM 1926 N N . TRP B 1 77 ? 6.785 24.047 8.234 1 97.56 77 TRP B N 1
ATOM 1927 C CA . TRP B 1 77 ? 7.488 22.781 8.359 1 97.56 77 TRP B CA 1
ATOM 1928 C C . TRP B 1 77 ? 8.336 22.5 7.125 1 97.56 77 TRP B C 1
ATOM 1930 O O . TRP B 1 77 ? 9.234 21.656 7.16 1 97.56 77 TRP B O 1
ATOM 1940 N N . GLN B 1 78 ? 8.133 23.281 6.043 1 96.62 78 GLN B N 1
ATOM 1941 C CA . GLN B 1 78 ? 8.898 23.109 4.809 1 96.62 78 GLN B CA 1
ATOM 1942 C C . GLN B 1 78 ? 10.367 23.453 5.02 1 96.62 78 GLN B C 1
ATOM 1944 O O . GLN B 1 78 ? 11.219 23.062 4.219 1 96.62 78 GLN B O 1
ATOM 1949 N N . LYS B 1 79 ? 10.703 24.109 6.102 1 96.38 79 LYS B N 1
ATOM 1950 C CA . LYS B 1 79 ? 12.078 24.531 6.352 1 96.38 79 LYS B CA 1
ATOM 1951 C C . LYS B 1 79 ? 12.727 23.688 7.438 1 96.38 79 LYS B C 1
ATOM 1953 O O . LYS B 1 79 ? 13.875 23.922 7.809 1 96.38 79 LYS B O 1
ATOM 1958 N N . TRP B 1 80 ? 11.961 22.766 7.996 1 97.69 80 TRP B N 1
ATOM 1959 C CA . TRP B 1 80 ? 12.508 21.922 9.062 1 97.69 80 TRP B CA 1
ATOM 1960 C C . TRP B 1 80 ? 13.641 21.047 8.539 1 97.69 80 TRP B C 1
ATOM 1962 O O . TRP B 1 80 ? 13.625 20.625 7.375 1 97.69 80 TRP B O 1
ATOM 1972 N N . GLU B 1 81 ? 14.609 20.75 9.375 1 97.31 81 GLU B N 1
ATOM 1973 C CA . GLU B 1 81 ? 15.758 19.891 9.117 1 97.31 81 GLU B CA 1
ATOM 1974 C C . GLU B 1 81 ? 16.031 18.953 10.289 1 97.31 81 GLU B C 1
ATOM 1976 O O . GLU B 1 81 ? 15.922 19.359 11.453 1 97.31 81 GLU B O 1
ATOM 1981 N N . SER B 1 82 ? 16.344 17.766 9.945 1 97.38 82 SER B N 1
ATOM 1982 C CA . SER B 1 82 ? 16.703 16.844 11.023 1 97.38 82 SER B CA 1
ATOM 1983 C C . SER B 1 82 ? 18.094 17.141 11.555 1 97.38 82 SER B C 1
ATOM 1985 O O . SER B 1 82 ? 18.844 17.938 10.984 1 97.38 82 SER B O 1
ATOM 1987 N N . ARG B 1 83 ? 18.406 16.453 12.617 1 97.25 83 ARG B N 1
ATOM 1988 C CA . ARG B 1 83 ? 19.75 16.562 13.172 1 97.25 83 ARG B CA 1
ATOM 1989 C C . ARG B 1 83 ? 20.797 16.062 12.18 1 97.25 83 ARG B C 1
ATOM 1991 O O . ARG B 1 83 ? 21.906 16.594 12.117 1 97.25 83 ARG B O 1
ATOM 1998 N N . SER B 1 84 ? 20.484 15.055 11.422 1 96 84 SER B N 1
ATOM 1999 C CA . SER B 1 84 ? 21.422 14.453 10.477 1 96 84 SER B CA 1
ATOM 2000 C C . SER B 1 84 ? 21.375 15.164 9.125 1 96 84 SER B C 1
ATOM 2002 O O . SER B 1 84 ? 22.047 14.742 8.18 1 96 84 SER B O 1
ATOM 2004 N N . GLY B 1 85 ? 20.578 16.188 8.953 1 95.94 85 GLY B N 1
ATOM 2005 C CA . GLY B 1 85 ? 20.562 17 7.742 1 95.94 85 GLY B CA 1
ATOM 2006 C C . GLY B 1 85 ? 19.469 16.609 6.773 1 95.94 85 GLY B C 1
ATOM 2007 O O . GLY B 1 85 ? 19.438 17.094 5.637 1 95.94 85 GLY B O 1
ATOM 2008 N N . THR B 1 86 ? 18.625 15.75 7.215 1 95.38 86 THR B N 1
ATOM 2009 C CA . THR B 1 86 ? 17.484 15.398 6.367 1 95.38 86 THR B CA 1
ATOM 2010 C C . THR B 1 86 ? 16.531 16.578 6.215 1 95.38 86 THR B C 1
ATOM 2012 O O . THR B 1 86 ? 16.25 17.281 7.191 1 95.38 86 THR B O 1
ATOM 2015 N N . ARG B 1 87 ? 16.078 16.781 4.996 1 97.06 87 ARG B N 1
ATOM 2016 C CA . ARG B 1 87 ? 15.18 17.891 4.703 1 97.06 87 ARG B CA 1
ATOM 2017 C C . ARG B 1 87 ? 13.922 17.422 3.986 1 97.06 87 ARG B C 1
ATOM 2019 O O . ARG B 1 87 ? 13.828 16.25 3.592 1 97.06 87 ARG B O 1
ATOM 2026 N N . VAL B 1 88 ? 12.984 18.328 3.877 1 97.69 88 VAL B N 1
ATOM 2027 C CA . VAL B 1 88 ? 11.766 18.094 3.115 1 97.69 88 VAL B CA 1
ATOM 2028 C C . VAL B 1 88 ? 12.109 17.797 1.656 1 97.69 88 VAL B C 1
ATOM 2030 O O . VAL B 1 88 ? 13.023 18.406 1.097 1 97.69 88 VAL B O 1
ATOM 2033 N N . VAL B 1 89 ? 11.359 16.953 1.078 1 97.38 89 VAL B N 1
ATOM 2034 C CA . VAL B 1 89 ? 11.664 16.578 -0.302 1 97.38 89 VAL B CA 1
ATOM 2035 C C . VAL B 1 89 ? 10.422 16.781 -1.173 1 97.38 89 VAL B C 1
ATOM 2037 O O . VAL B 1 89 ? 9.297 16.734 -0.675 1 97.38 89 VAL B O 1
ATOM 2040 N N . ARG B 1 90 ? 10.688 17.047 -2.459 1 98.06 90 ARG B N 1
ATOM 2041 C CA . ARG B 1 90 ? 9.633 16.984 -3.467 1 98.06 90 ARG B CA 1
ATOM 2042 C C . ARG B 1 90 ? 9.445 15.562 -3.969 1 98.06 90 ARG B C 1
ATOM 2044 O O . ARG B 1 90 ? 10.273 15.039 -4.715 1 98.06 90 ARG B O 1
ATOM 2051 N N . ALA B 1 91 ? 8.336 14.953 -3.566 1 98.31 91 ALA B N 1
ATOM 2052 C CA . ALA B 1 91 ? 8.031 13.57 -3.945 1 98.31 91 ALA B CA 1
ATOM 2053 C C . ALA B 1 91 ? 7.289 13.523 -5.281 1 98.31 91 ALA B C 1
ATOM 2055 O O . ALA B 1 91 ? 6.312 14.242 -5.484 1 98.31 91 ALA B O 1
ATOM 2056 N N . THR B 1 92 ? 7.754 12.719 -6.172 1 98.38 92 THR B N 1
ATOM 2057 C CA . THR B 1 92 ? 7.141 12.508 -7.477 1 98.38 92 THR B CA 1
ATOM 2058 C C . THR B 1 92 ? 6.574 11.094 -7.586 1 98.38 92 THR B C 1
ATOM 2060 O O . THR B 1 92 ? 6.77 10.266 -6.688 1 98.38 92 THR B O 1
ATOM 2063 N N . PRO B 1 93 ? 5.766 10.836 -8.672 1 98.19 93 PRO B N 1
ATOM 2064 C CA . PRO B 1 93 ? 5.176 9.5 -8.797 1 98.19 93 PRO B CA 1
ATOM 2065 C C . PRO B 1 93 ? 6.211 8.383 -8.68 1 98.19 93 PRO B C 1
ATOM 2067 O O . PRO B 1 93 ? 7.27 8.453 -9.312 1 98.19 93 PRO B O 1
ATOM 2070 N N . GLY B 1 94 ? 5.887 7.414 -7.852 1 97.56 94 GLY B N 1
ATOM 2071 C CA . GLY B 1 94 ? 6.805 6.32 -7.602 1 97.56 94 GLY B CA 1
ATOM 2072 C C . GLY B 1 94 ? 7.559 6.461 -6.289 1 97.56 94 GLY B C 1
ATOM 2073 O O . GLY B 1 94 ? 8.234 5.523 -5.852 1 97.56 94 GLY B O 1
ATOM 2074 N N . THR B 1 95 ? 7.402 7.59 -5.648 1 98.06 95 THR B N 1
ATOM 2075 C CA . THR B 1 95 ? 8.016 7.793 -4.34 1 98.06 95 THR B CA 1
ATOM 2076 C C . THR B 1 95 ? 7.23 7.055 -3.256 1 98.06 95 THR B C 1
ATOM 2078 O O . THR B 1 95 ? 5.996 7.074 -3.252 1 98.06 95 THR B O 1
ATOM 2081 N N . VAL B 1 96 ? 7.938 6.352 -2.352 1 98.25 96 VAL B N 1
ATOM 2082 C CA . VAL B 1 96 ? 7.336 5.711 -1.186 1 98.25 96 VAL B CA 1
ATOM 2083 C C . VAL B 1 96 ? 7.828 6.395 0.089 1 98.25 96 VAL B C 1
ATOM 2085 O O . VAL B 1 96 ? 9.023 6.672 0.231 1 98.25 96 VAL B O 1
ATOM 2088 N N . ILE B 1 97 ? 6.879 6.676 0.969 1 97.81 97 ILE B 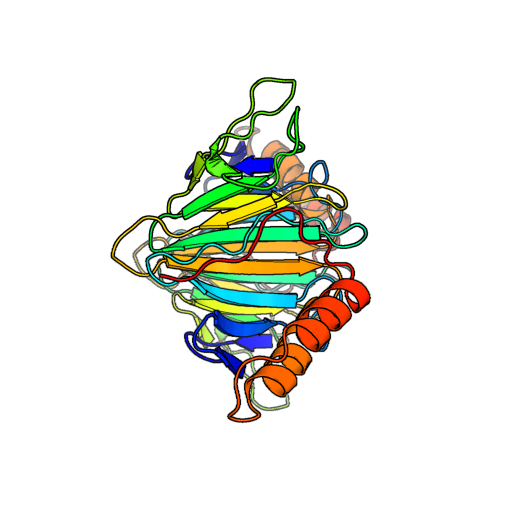N 1
ATOM 2089 C CA . ILE B 1 97 ? 7.18 7.273 2.268 1 97.81 97 ILE B CA 1
ATOM 2090 C C . ILE B 1 97 ? 6.645 6.379 3.383 1 97.81 97 ILE B C 1
ATOM 2092 O O . ILE B 1 97 ? 5.477 5.98 3.361 1 97.81 97 ILE B O 1
ATOM 2096 N N . VAL B 1 98 ? 7.434 6.039 4.328 1 97.56 98 VAL B N 1
ATOM 2097 C CA . VAL B 1 98 ? 7.012 5.281 5.5 1 97.56 98 VAL B CA 1
ATOM 2098 C C . VAL B 1 98 ? 7.195 6.129 6.758 1 97.56 98 VAL B C 1
ATOM 2100 O O . VAL B 1 98 ? 8.258 6.711 6.973 1 97.56 98 VAL B O 1
ATOM 2103 N N . VAL B 1 99 ? 6.207 6.16 7.496 1 97.81 99 VAL B N 1
ATOM 2104 C CA . VAL B 1 99 ? 6.176 6.977 8.703 1 97.81 99 VAL B CA 1
ATOM 2105 C C . VAL B 1 99 ? 5.938 6.086 9.922 1 97.81 99 VAL B C 1
ATOM 2107 O O . VAL B 1 99 ? 4.801 5.707 10.211 1 97.81 99 VAL B O 1
ATOM 2110 N N . PRO B 1 100 ? 6.984 5.727 10.672 1 96.94 100 PRO B N 1
ATOM 2111 C CA . PRO B 1 100 ? 6.781 4.945 11.898 1 96.94 100 PRO B CA 1
ATOM 2112 C C . PRO B 1 100 ? 6.113 5.746 13.008 1 96.94 100 PRO B C 1
ATOM 2114 O O . PRO B 1 100 ? 6.059 6.977 12.938 1 96.94 100 PRO B O 1
ATOM 2117 N N . PRO B 1 101 ? 5.559 4.965 14.023 1 97.06 101 PRO B N 1
ATOM 2118 C CA . PRO B 1 101 ? 5 5.684 15.164 1 97.06 101 PRO B CA 1
ATOM 2119 C C . PRO B 1 101 ? 5.984 6.68 15.773 1 97.06 101 PRO B C 1
ATOM 2121 O O . PRO B 1 101 ? 7.176 6.383 15.891 1 97.06 101 PRO B O 1
ATOM 2124 N N . GLY B 1 102 ? 5.469 7.895 16.047 1 97.56 102 GLY B N 1
ATOM 2125 C CA . GLY B 1 102 ? 6.266 8.914 16.719 1 97.56 102 GLY B CA 1
ATOM 2126 C C . GLY B 1 102 ? 6.961 9.852 15.75 1 97.56 102 GLY B C 1
ATOM 2127 O O . GLY B 1 102 ? 7.504 10.883 16.156 1 97.56 102 GLY B O 1
ATOM 2128 N N . CYS B 1 103 ? 6.93 9.602 14.516 1 97.69 103 CYS B N 1
ATOM 2129 C CA . CYS B 1 103 ? 7.672 10.391 13.539 1 97.69 103 CYS B CA 1
ATOM 2130 C C . CYS B 1 103 ? 6.824 11.539 13 1 97.69 103 CYS B C 1
ATOM 2132 O O . CYS B 1 103 ? 5.793 11.305 12.367 1 97.69 103 CYS B O 1
ATOM 2134 N N . PRO B 1 104 ? 7.273 12.82 13.172 1 98.25 104 PRO B N 1
ATOM 2135 C CA . PRO B 1 104 ? 6.586 13.938 12.516 1 98.25 104 PRO B CA 1
ATOM 2136 C C . PRO B 1 104 ? 6.543 13.789 11 1 98.25 104 PRO B C 1
ATOM 2138 O O . PRO B 1 104 ? 7.535 13.383 10.383 1 98.25 104 PRO B O 1
ATOM 2141 N N . HIS B 1 105 ? 5.422 14.109 10.43 1 98.56 105 HIS B N 1
ATOM 2142 C CA . HIS B 1 105 ? 5.266 14.016 8.984 1 98.56 105 HIS B CA 1
ATOM 2143 C C . HIS B 1 105 ? 4.215 14.992 8.477 1 98.56 105 HIS B C 1
ATOM 2145 O O . HIS B 1 105 ? 3.389 15.484 9.25 1 98.56 105 HIS B O 1
ATOM 2151 N N . ALA B 1 106 ? 4.273 15.266 7.203 1 97.94 106 ALA B N 1
ATOM 2152 C CA . ALA B 1 106 ? 3.373 16.188 6.52 1 97.94 106 ALA B CA 1
ATOM 2153 C C . ALA B 1 106 ? 3.461 16.031 5.004 1 97.94 106 ALA B C 1
ATOM 2155 O O . ALA B 1 106 ? 4.418 15.438 4.492 1 97.94 106 ALA B O 1
ATOM 2156 N N . PHE B 1 107 ? 2.459 16.531 4.348 1 97.56 107 PHE B N 1
ATOM 2157 C CA . PHE B 1 107 ?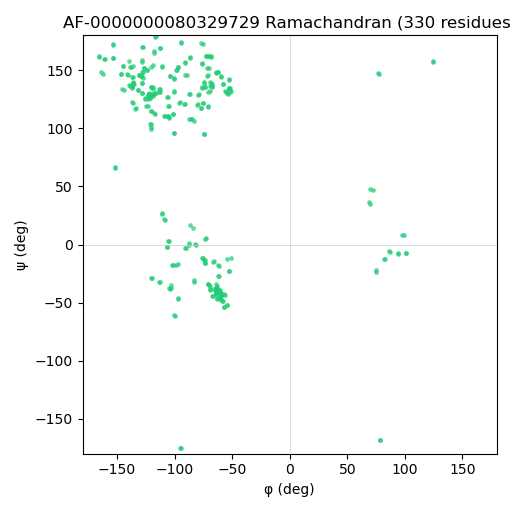 2.535 16.719 2.904 1 97.56 107 PHE B CA 1
ATOM 2158 C C . PHE B 1 107 ? 1.778 17.969 2.48 1 97.56 107 PHE B C 1
ATOM 2160 O O . PHE B 1 107 ? 0.83 18.375 3.15 1 97.56 107 PHE B O 1
ATOM 2167 N N . ALA B 1 108 ? 2.164 18.531 1.416 1 97.19 108 ALA B N 1
ATOM 2168 C CA . ALA B 1 108 ? 1.529 19.688 0.805 1 97.19 108 ALA B CA 1
ATOM 2169 C C . ALA B 1 108 ? 1.639 19.641 -0.717 1 97.19 108 ALA B C 1
ATOM 2171 O O . ALA B 1 108 ? 2.619 19.125 -1.258 1 97.19 108 ALA B O 1
ATOM 2172 N N . ASN B 1 109 ? 0.632 20.156 -1.398 1 97.12 109 ASN B N 1
ATOM 2173 C CA . ASN B 1 109 ? 0.653 20.297 -2.85 1 97.12 109 ASN B CA 1
ATOM 2174 C C . ASN B 1 109 ? 0.976 21.734 -3.266 1 97.12 109 ASN B C 1
ATOM 2176 O O . ASN B 1 109 ? 0.083 22.578 -3.338 1 97.12 109 ASN B O 1
ATOM 2180 N N . PRO B 1 110 ? 2.219 21.922 -3.537 1 96.75 110 PRO B N 1
ATOM 2181 C CA . PRO B 1 110 ? 2.611 23.297 -3.891 1 96.75 110 PRO B CA 1
ATOM 2182 C C . PRO B 1 110 ? 2.328 23.625 -5.352 1 96.75 110 PRO B C 1
ATOM 2184 O O . PRO B 1 110 ? 2.705 24.703 -5.828 1 96.75 110 PRO B O 1
ATOM 2187 N N . THR B 1 111 ? 1.801 22.734 -6.109 1 97.25 111 THR B N 1
ATOM 2188 C CA . THR B 1 111 ? 1.626 22.891 -7.547 1 97.25 111 THR B CA 1
ATOM 2189 C C . THR B 1 111 ? 0.222 23.406 -7.867 1 97.25 111 THR B C 1
ATOM 2191 O O . THR B 1 111 ? -0.556 23.703 -6.961 1 97.25 111 THR B O 1
ATOM 2194 N N . GLU B 1 112 ? -0.079 23.484 -9.25 1 97.19 112 GLU B N 1
ATOM 2195 C CA . GLU B 1 112 ? -1.363 24.016 -9.695 1 97.19 112 GLU B CA 1
ATOM 2196 C C . GLU B 1 112 ? -2.291 22.906 -10.172 1 97.19 112 GLU B C 1
ATOM 2198 O O . GLU B 1 112 ? -3.379 23.172 -10.688 1 97.19 112 GLU B O 1
ATOM 2203 N N . THR B 1 113 ? -1.873 21.734 -10.062 1 96.81 113 THR B N 1
ATOM 2204 C CA . THR B 1 113 ? -2.68 20.578 -10.438 1 96.81 113 THR B CA 1
ATOM 2205 C C . THR B 1 113 ? -2.816 19.609 -9.266 1 96.81 113 THR B C 1
ATOM 2207 O O . THR B 1 113 ? -1.939 19.547 -8.406 1 96.81 113 THR B O 1
ATOM 2210 N N . PRO B 1 114 ? -3.908 18.859 -9.172 1 96.25 114 PRO B N 1
ATOM 2211 C CA . PRO B 1 114 ? -4.07 17.906 -8.07 1 96.25 114 PRO B CA 1
ATOM 2212 C C . PRO B 1 114 ? -3.01 16.812 -8.078 1 96.25 114 PRO B C 1
ATOM 2214 O O . PRO B 1 114 ? -2.486 16.453 -9.141 1 96.25 114 PRO B O 1
ATOM 2217 N N . ALA B 1 115 ? -2.664 16.344 -6.93 1 97.19 115 ALA B N 1
ATOM 2218 C CA . ALA B 1 115 ? -1.834 15.164 -6.746 1 97.19 115 ALA B CA 1
ATOM 2219 C C . ALA B 1 115 ? -2.645 14.016 -6.152 1 97.19 115 ALA B C 1
ATOM 2221 O O . ALA B 1 115 ? -3.682 14.234 -5.523 1 97.19 115 ALA B O 1
ATOM 2222 N N . LYS B 1 116 ? -2.213 12.82 -6.445 1 97.75 116 LYS B N 1
ATOM 2223 C CA . LYS B 1 116 ? -2.877 11.633 -5.926 1 97.75 116 LYS B CA 1
ATOM 2224 C C . LYS B 1 116 ? -1.878 10.695 -5.25 1 97.75 116 LYS B C 1
ATOM 2226 O O . LYS B 1 116 ? -0.768 10.5 -5.75 1 97.75 116 LYS B O 1
ATOM 2231 N N . MET B 1 117 ? -2.279 10.117 -4.109 1 97.88 117 MET B N 1
ATOM 2232 C CA . MET B 1 117 ? -1.412 9.148 -3.447 1 97.88 117 MET B CA 1
ATOM 2233 C C . MET B 1 117 ? -2.215 7.953 -2.951 1 97.88 117 MET B C 1
ATOM 2235 O O . MET B 1 117 ? -3.408 8.07 -2.674 1 97.88 117 MET B O 1
ATOM 2239 N N . PHE B 1 118 ? -1.604 6.793 -3.018 1 98.06 118 PHE B N 1
ATOM 2240 C CA . PHE B 1 118 ? -2.055 5.621 -2.277 1 98.06 118 PHE B CA 1
ATOM 2241 C C . PHE B 1 118 ? -1.602 5.695 -0.823 1 98.06 118 PHE B C 1
ATOM 2243 O O . PHE B 1 118 ? -0.415 5.875 -0.545 1 98.06 118 PHE B O 1
ATOM 2250 N N . PHE B 1 119 ? -2.553 5.684 0.134 1 98.06 119 PHE B N 1
ATOM 2251 C CA . PHE B 1 119 ? -2.309 5.895 1.556 1 98.06 119 PHE B CA 1
ATOM 2252 C C . PHE B 1 119 ? -2.711 4.668 2.363 1 98.06 119 PHE B C 1
ATOM 2254 O O . PHE B 1 119 ? -3.822 4.156 2.215 1 98.06 119 PHE B O 1
ATOM 2261 N N . GLN B 1 120 ? -1.776 4.188 3.201 1 97.81 120 GLN B N 1
ATOM 2262 C CA . GLN B 1 120 ? -2.039 3.084 4.117 1 97.81 120 GLN B CA 1
ATOM 2263 C C . GLN B 1 120 ? -1.85 3.52 5.57 1 97.81 120 GLN B C 1
ATOM 2265 O O . GLN B 1 120 ? -0.87 4.191 5.898 1 97.81 120 GLN B O 1
ATOM 2270 N N . ALA B 1 121 ? -2.785 3.168 6.398 1 98 121 ALA B N 1
ATOM 2271 C CA . ALA B 1 121 ? -2.705 3.41 7.836 1 98 121 ALA B CA 1
ATOM 2272 C C . ALA B 1 121 ? -2.809 2.105 8.617 1 98 121 ALA B C 1
ATOM 2274 O O . ALA B 1 121 ? -3.707 1.297 8.375 1 98 121 ALA B O 1
ATOM 2275 N N . SER B 1 122 ? -1.907 1.915 9.516 1 97.06 122 SER B N 1
ATOM 2276 C CA . SER B 1 122 ? -1.834 0.698 10.32 1 97.06 122 SER B CA 1
ATOM 2277 C C . SER B 1 122 ? -1.757 1.02 11.805 1 97.06 122 SER B C 1
ATOM 2279 O O . SER B 1 122 ? -0.984 1.887 12.219 1 97.06 122 SER B O 1
ATOM 2281 N N . PRO B 1 123 ? -2.564 0.422 12.703 1 95.12 123 PRO B N 1
ATOM 2282 C CA . PRO B 1 123 ? -3.531 -0.638 12.406 1 95.12 123 PRO B CA 1
ATOM 2283 C C . PRO B 1 123 ? -4.918 -0.094 12.062 1 95.12 123 PRO B C 1
ATOM 2285 O O . PRO B 1 123 ? -5.203 1.08 12.312 1 95.12 123 PRO B O 1
ATOM 2288 N N . PRO B 1 124 ? -5.691 -0.88 11.344 1 95.81 124 PRO B N 1
ATOM 2289 C CA . PRO B 1 124 ? -7.117 -0.56 11.219 1 95.81 124 PRO B CA 1
ATOM 2290 C C . PRO B 1 124 ? -7.891 -0.812 12.516 1 95.81 124 PRO B C 1
ATOM 2292 O O . PRO B 1 124 ? -7.441 -1.587 13.359 1 95.81 124 PRO B O 1
ATOM 2295 N N . PRO B 1 125 ? -9.008 -0.092 12.805 1 95.94 125 PRO B N 1
ATOM 2296 C CA . PRO B 1 125 ? -9.68 0.807 11.867 1 95.94 125 PRO B CA 1
ATOM 2297 C C . PRO B 1 125 ? -9.547 2.277 12.25 1 95.94 125 PRO B C 1
ATOM 2299 O O . PRO B 1 125 ? -10.414 3.088 11.938 1 95.94 125 PRO B O 1
ATOM 2302 N N . ASP B 1 126 ? -8.531 2.619 12.922 1 94.81 126 ASP B N 1
ATOM 2303 C CA . ASP B 1 126 ? -8.469 3.93 13.562 1 94.81 126 ASP B CA 1
ATOM 2304 C C . ASP B 1 126 ? -8.617 5.051 12.531 1 94.81 126 ASP B C 1
ATOM 2306 O O . ASP B 1 126 ? -9.43 5.961 12.719 1 94.81 126 ASP B O 1
ATOM 2310 N N . HIS B 1 127 ? -7.945 5.051 11.477 1 95.44 127 HIS B N 1
ATOM 2311 C CA . HIS B 1 127 ? -7.992 6.145 10.516 1 95.44 127 HIS B CA 1
ATOM 2312 C C . HIS B 1 127 ? -9.328 6.172 9.781 1 95.44 127 HIS B C 1
ATOM 2314 O O . HIS B 1 127 ? -9.805 7.242 9.398 1 95.44 127 HIS B O 1
ATOM 2320 N N . GLU B 1 128 ? -9.914 5.039 9.523 1 94 128 GLU B N 1
ATOM 2321 C CA . GLU B 1 128 ? -11.25 4.996 8.93 1 94 128 GLU B CA 1
ATOM 2322 C C . GLU B 1 128 ? -12.258 5.758 9.781 1 94 128 GLU B C 1
ATOM 2324 O O . GLU B 1 128 ? -12.984 6.613 9.273 1 94 128 GLU B O 1
ATOM 2329 N N . ARG B 1 129 ? -12.211 5.312 10.992 1 94.88 129 ARG B N 1
ATOM 2330 C CA . ARG B 1 129 ? -13.164 5.906 11.914 1 94.88 129 ARG B CA 1
ATOM 2331 C C . ARG B 1 129 ? -12.922 7.406 12.07 1 94.88 129 ARG B C 1
ATOM 2333 O O . ARG B 1 129 ? -13.875 8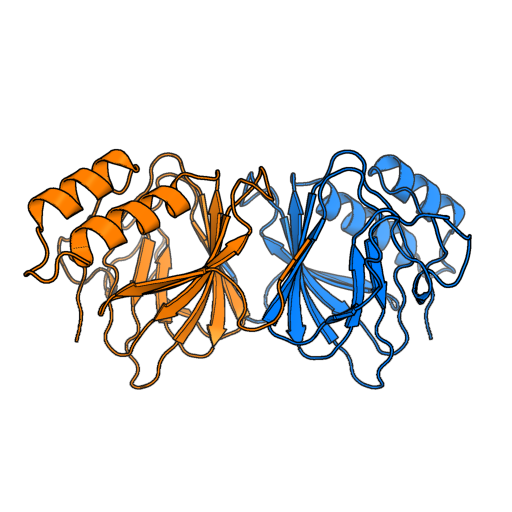.188 12.188 1 94.88 129 ARG B O 1
ATOM 2340 N N . TYR B 1 130 ? -11.688 7.805 12.109 1 95.31 130 TYR B N 1
ATOM 2341 C CA . TYR B 1 130 ? -11.352 9.227 12.141 1 95.31 130 TYR B CA 1
ATOM 2342 C C . TYR B 1 130 ? -12 9.969 10.977 1 95.31 130 TYR B C 1
ATOM 2344 O O . TYR B 1 130 ? -12.672 10.977 11.172 1 95.31 130 TYR B O 1
ATOM 2352 N N . PHE B 1 131 ? -11.797 9.477 9.734 1 92.88 131 PHE B N 1
ATOM 2353 C CA . PHE B 1 131 ? -12.336 10.141 8.547 1 92.88 131 PHE B CA 1
ATOM 2354 C C . PHE B 1 131 ? -13.859 10.18 8.594 1 92.88 131 PHE B C 1
ATOM 2356 O O . PHE B 1 131 ? -14.469 11.188 8.219 1 92.88 131 PHE B O 1
ATOM 2363 N N . GLU B 1 132 ? -14.453 9.07 9.062 1 91.12 132 GLU B N 1
ATOM 2364 C CA . GLU B 1 132 ? -15.914 9.008 9.141 1 91.12 132 GLU B CA 1
ATOM 2365 C C . GLU B 1 132 ? -16.453 10.047 10.117 1 91.12 132 GLU B C 1
ATOM 2367 O O . GLU B 1 132 ? -17.406 10.773 9.805 1 91.12 132 GLU B O 1
ATOM 2372 N N . GLU B 1 133 ? -15.859 10.117 11.242 1 92.44 133 GLU B N 1
ATOM 2373 C CA . GLU B 1 133 ? -16.312 11.078 12.25 1 92.44 133 GLU B CA 1
ATOM 2374 C C . GLU B 1 133 ? -16 12.508 11.82 1 92.44 133 GLU B C 1
ATOM 2376 O O . GLU B 1 133 ? -16.766 13.43 12.125 1 92.44 133 GLU B O 1
ATOM 2381 N N . LEU B 1 134 ? -14.898 12.719 11.164 1 89.62 134 LEU B N 1
ATOM 2382 C CA . LEU B 1 134 ? -14.57 14.039 10.625 1 89.62 134 LEU B CA 1
ATOM 2383 C C . LEU B 1 134 ? -15.641 14.516 9.648 1 89.62 134 LEU B C 1
ATOM 2385 O O . LEU B 1 134 ? -16.062 15.672 9.703 1 89.62 134 LEU B O 1
ATOM 2389 N N . LEU B 1 135 ? -16.047 13.609 8.82 1 85.62 135 LEU B N 1
ATOM 2390 C CA . LEU B 1 135 ? -17.109 13.93 7.859 1 85.62 135 LEU B CA 1
ATOM 2391 C C . LEU B 1 135 ? -18.391 14.359 8.57 1 85.62 135 LEU B C 1
ATOM 2393 O O . LEU B 1 135 ? -19.078 15.266 8.125 1 85.62 135 LEU B O 1
ATOM 2397 N N . GLU B 1 136 ? -18.672 13.664 9.602 1 87.25 136 GLU B N 1
ATOM 2398 C CA . GLU B 1 136 ? -19.859 14.008 10.375 1 87.25 136 GLU B CA 1
ATOM 2399 C C . GLU B 1 136 ? -19.766 15.422 10.938 1 87.25 136 GLU B C 1
ATOM 2401 O O . GLU B 1 136 ? -20.75 16.156 10.953 1 87.25 136 GLU B O 1
ATOM 2406 N N . ILE B 1 137 ? -18.625 15.766 11.375 1 86.75 137 ILE B N 1
ATOM 2407 C CA . ILE B 1 137 ? -18.422 17.094 11.945 1 86.75 137 ILE B CA 1
ATOM 2408 C C . ILE B 1 137 ? -18.516 18.156 10.852 1 86.75 137 ILE B C 1
ATOM 2410 O O . ILE B 1 137 ? -19.141 19.203 11.047 1 86.75 137 ILE B O 1
ATOM 2414 N N . LEU B 1 138 ? -17.984 17.859 9.664 1 83 138 LEU B N 1
ATOM 2415 C CA . LEU B 1 138 ? -17.906 18.828 8.578 1 83 138 LEU B CA 1
ATOM 2416 C C . LEU B 1 138 ? -19.219 18.891 7.809 1 83 138 LEU B C 1
ATOM 2418 O O . LEU B 1 138 ? -19.516 19.906 7.16 1 83 138 LEU B O 1
ATOM 2422 N N . GLY B 1 139 ? -19.922 17.828 7.707 1 76 139 GLY B N 1
ATOM 2423 C CA . GLY B 1 139 ? -21.156 17.734 6.938 1 76 139 GLY B CA 1
ATOM 2424 C C . GLY B 1 139 ? -22.328 18.453 7.59 1 76 139 GLY B C 1
ATOM 2425 O O . GLY B 1 139 ? -23.438 18.453 7.059 1 76 139 GLY B O 1
ATOM 2426 N N . ASN B 1 140 ? -22.141 19.109 8.586 1 68.88 140 ASN B N 1
ATOM 2427 C CA . ASN B 1 140 ? -23.266 19.719 9.297 1 68.88 140 ASN B CA 1
ATOM 2428 C C . ASN B 1 140 ? -23.609 21.078 8.703 1 68.88 140 ASN B C 1
ATOM 2430 O O . ASN B 1 140 ? -24.5 21.766 9.211 1 68.88 140 ASN B O 1
ATOM 2434 N N . GLY B 1 141 ? -23.125 21.312 7.527 1 65.75 141 GLY B N 1
ATOM 2435 C CA . GLY B 1 141 ? -23.547 22.484 6.77 1 65.75 141 GLY B CA 1
ATOM 2436 C C . GLY B 1 141 ? -22.938 23.781 7.293 1 65.75 141 GLY B C 1
ATOM 2437 O O . GLY B 1 141 ? -22.969 24.797 6.609 1 65.75 141 GLY B O 1
ATOM 2438 N N . GLY B 1 142 ? -22.531 23.844 8.516 1 68.69 142 GLY B N 1
ATOM 2439 C CA . GLY B 1 142 ? -21.969 25.062 9.102 1 68.69 142 GLY B CA 1
ATOM 2440 C C . GLY B 1 142 ? -20.453 25.109 9.023 1 68.69 142 GLY B C 1
ATOM 2441 O O . GLY B 1 142 ? -19.828 24.25 8.391 1 68.69 142 GLY B O 1
ATOM 2442 N N . PRO B 1 143 ? -19.953 26.328 9.453 1 78.69 143 PRO B N 1
ATOM 2443 C CA . PRO B 1 143 ? -18.484 26.375 9.555 1 78.69 143 PRO B CA 1
ATOM 2444 C C . PRO B 1 143 ? -17.906 25.25 10.398 1 78.69 143 PRO B C 1
ATOM 2446 O O . PRO B 1 143 ? -18.578 24.75 11.32 1 78.69 143 PRO B O 1
ATOM 2449 N N . PRO B 1 144 ? -16.844 24.781 9.977 1 81.31 144 PRO B N 1
ATOM 2450 C CA . PRO B 1 144 ? -16.25 23.688 10.742 1 81.31 144 PRO B CA 1
ATOM 2451 C C . PRO B 1 144 ? -16.062 24.031 12.219 1 81.31 144 PRO B C 1
ATOM 2453 O O . PRO B 1 144 ? -15.617 25.125 12.547 1 81.31 144 PRO B O 1
ATOM 2456 N N . ASP B 1 145 ? -16.516 23.172 13.062 1 87.56 145 ASP B N 1
ATOM 2457 C CA . ASP B 1 145 ? -16.266 23.266 14.5 1 87.56 145 ASP B CA 1
ATOM 2458 C C . ASP B 1 145 ? -14.828 22.859 14.82 1 87.56 145 ASP B C 1
ATOM 2460 O O . ASP B 1 145 ? -14.531 21.688 15.047 1 87.56 145 ASP B O 1
ATOM 2464 N N . LEU B 1 146 ? -13.977 23.844 14.914 1 88.94 146 LEU B N 1
ATOM 2465 C CA . LEU B 1 146 ? -12.547 23.609 15.062 1 88.94 146 LEU B CA 1
ATOM 2466 C C . LEU B 1 146 ? -12.25 22.891 16.375 1 88.94 146 LEU B C 1
ATOM 2468 O O . LEU B 1 146 ? -11.336 22.062 16.438 1 88.94 146 LEU B O 1
ATOM 2472 N N . ALA B 1 147 ? -12.984 23.25 17.422 1 93.44 147 ALA B N 1
ATOM 2473 C CA . ALA B 1 147 ? -12.789 22.578 18.719 1 93.44 147 ALA B CA 1
ATOM 2474 C C . ALA B 1 147 ? -13.148 21.094 18.625 1 93.44 147 ALA B C 1
ATOM 2476 O O . ALA B 1 147 ? -12.445 20.25 19.172 1 93.44 147 ALA B O 1
ATOM 2477 N N . ALA B 1 148 ? -14.18 20.828 17.938 1 93.25 148 ALA B N 1
ATOM 2478 C CA . ALA B 1 148 ? -14.594 19.438 17.75 1 93.25 148 ALA B CA 1
ATOM 2479 C C . ALA B 1 148 ? -13.57 18.656 16.938 1 93.25 148 ALA B C 1
ATOM 2481 O O . ALA B 1 148 ? -13.312 17.484 17.203 1 93.25 148 ALA B O 1
ATOM 2482 N N . ILE B 1 149 ? -13.031 19.328 15.977 1 91 149 ILE B N 1
ATOM 2483 C CA . ILE B 1 149 ? -12.031 18.703 15.117 1 91 149 ILE B CA 1
ATOM 2484 C C . ILE B 1 149 ? -10.766 18.422 15.922 1 91 149 ILE B C 1
ATOM 2486 O O . ILE B 1 149 ? -10.18 17.344 15.812 1 91 149 ILE B O 1
ATOM 2490 N N . GLU B 1 150 ? -10.352 19.312 16.688 1 93.62 150 GLU B N 1
ATOM 2491 C CA . GLU B 1 150 ? -9.172 19.125 17.531 1 93.62 150 GLU B CA 1
ATOM 2492 C C . GLU B 1 150 ? -9.367 17.969 18.5 1 93.62 150 GLU B C 1
ATOM 2494 O O . GLU B 1 150 ? -8.453 17.172 18.719 1 93.62 150 GLU B O 1
ATOM 2499 N N . GLU B 1 151 ? -10.508 17.922 19.125 1 96.38 151 GLU B N 1
ATOM 2500 C CA . GLU B 1 151 ? -10.82 16.828 20.031 1 96.38 151 GLU B CA 1
ATOM 2501 C C . GLU B 1 151 ? -10.805 15.477 19.312 1 96.38 151 GLU B C 1
ATOM 2503 O O . GLU B 1 151 ? -10.32 14.477 19.859 1 96.38 151 GLU B O 1
ATOM 2508 N N . LEU B 1 152 ? -11.359 15.5 18.141 1 95.62 152 LEU B N 1
ATOM 2509 C CA . LEU B 1 152 ? -11.359 14.289 17.328 1 95.62 152 LEU B CA 1
ATOM 2510 C C . LEU B 1 152 ? -9.938 13.828 17.031 1 95.62 152 LEU B C 1
ATOM 2512 O O . LEU B 1 152 ? -9.617 12.641 17.188 1 95.62 152 LEU B O 1
ATOM 2516 N N . ARG B 1 153 ? -9.094 14.75 16.625 1 95.88 153 ARG B N 1
ATOM 2517 C CA . ARG B 1 153 ? -7.695 14.438 16.328 1 95.88 153 ARG B CA 1
ATOM 2518 C C . ARG B 1 153 ? -7.004 13.82 17.547 1 95.88 153 ARG B C 1
ATOM 2520 O O . ARG B 1 153 ? -6.297 12.82 17.422 1 95.88 153 ARG B O 1
ATOM 2527 N N . ARG B 1 154 ? -7.254 14.344 18.641 1 96.31 154 ARG B N 1
ATOM 2528 C CA . ARG B 1 154 ? -6.656 13.828 19.875 1 96.31 154 ARG B CA 1
ATOM 2529 C C . ARG B 1 154 ? -7.129 12.414 20.156 1 96.31 154 ARG B C 1
ATOM 2531 O O . ARG B 1 154 ? -6.332 11.547 20.531 1 96.31 154 ARG B O 1
ATOM 2538 N N . ARG B 1 155 ? -8.375 12.188 19.969 1 96.88 155 ARG B N 1
ATOM 2539 C CA . ARG B 1 155 ? -8.961 10.883 20.25 1 96.88 155 ARG B CA 1
ATOM 2540 C C . ARG B 1 155 ? -8.344 9.805 19.359 1 96.88 155 ARG B C 1
ATOM 2542 O O . ARG B 1 155 ? -8.242 8.648 19.75 1 96.88 155 ARG B O 1
ATOM 2549 N N . TYR B 1 156 ? -7.902 10.242 18.234 1 97 156 TYR B N 1
ATOM 2550 C CA . TYR B 1 156 ? -7.375 9.273 17.281 1 97 156 TYR B CA 1
ATOM 2551 C C . TYR B 1 156 ? -5.859 9.383 17.172 1 97 156 TYR B C 1
ATOM 2553 O O . TYR B 1 156 ? -5.281 9.047 16.141 1 97 156 TYR B O 1
ATOM 2561 N N . ASP B 1 157 ? -5.273 9.945 18.172 1 97.69 157 ASP B N 1
ATOM 2562 C CA . ASP B 1 157 ? -3.822 9.93 18.328 1 97.69 157 ASP B CA 1
ATOM 2563 C C . ASP B 1 157 ? -3.148 10.797 17.266 1 97.69 157 ASP B C 1
ATOM 2565 O O . ASP B 1 157 ? -2.096 10.438 16.734 1 97.69 157 ASP B O 1
ATOM 2569 N N . ILE B 1 158 ? -3.789 11.859 16.953 1 97.44 158 ILE B N 1
ATOM 2570 C CA . ILE B 1 158 ? -3.203 12.828 16.031 1 97.44 158 ILE B CA 1
ATOM 2571 C C . ILE B 1 158 ? -2.814 14.094 16.781 1 97.44 158 ILE B C 1
ATOM 2573 O O . ILE B 1 158 ? -3.68 14.805 17.312 1 97.44 158 ILE B O 1
ATOM 2577 N N . GLU B 1 159 ? -1.595 14.297 16.891 1 96.94 159 GLU B N 1
ATOM 2578 C CA . GLU B 1 159 ? -1.088 15.539 17.469 1 96.94 159 GLU B CA 1
ATOM 2579 C C . GLU B 1 159 ? -0.619 16.5 16.391 1 96.94 159 GLU B C 1
ATOM 2581 O O . GLU B 1 159 ? 0.424 16.281 15.766 1 96.94 159 GLU B O 1
ATOM 2586 N N . GLN B 1 160 ? -1.296 17.562 16.25 1 96.31 160 GLN B N 1
ATOM 2587 C CA . GLN B 1 160 ? -0.968 18.562 15.25 1 96.31 160 GLN B CA 1
ATOM 2588 C C . GLN B 1 160 ? 0.183 19.453 15.711 1 96.31 160 GLN B C 1
ATOM 2590 O O . GLN B 1 160 ? 0.157 19.984 16.828 1 96.31 160 GLN B O 1
ATOM 2595 N N . LEU B 1 161 ? 1.182 19.625 14.93 1 97.12 161 LEU B N 1
ATOM 2596 C CA . LEU B 1 161 ? 2.355 20.422 15.266 1 97.12 161 LEU B CA 1
ATOM 2597 C C . LEU B 1 161 ? 2.326 21.766 14.547 1 97.12 161 LEU B C 1
ATOM 2599 O O . LEU B 1 161 ? 2.82 22.766 15.07 1 97.12 161 LEU B O 1
ATOM 2603 N N . THR B 1 162 ? 1.889 21.828 13.312 1 96.81 162 THR B N 1
ATOM 2604 C CA . THR B 1 162 ? 1.661 23.047 12.531 1 96.81 162 THR B CA 1
ATOM 2605 C C . THR B 1 162 ? 0.257 23.047 11.93 1 96.81 162 THR B C 1
ATOM 2607 O O . THR B 1 162 ? -0.365 21.984 11.789 1 96.81 162 THR B O 1
ATOM 2610 N N . PRO B 1 163 ? -0.272 24.172 11.578 1 92.75 163 PRO B N 1
ATOM 2611 C CA . PRO B 1 163 ? -1.672 24.219 11.156 1 92.75 163 PRO B CA 1
ATOM 2612 C C . PRO B 1 163 ? -1.894 23.594 9.781 1 92.75 163 PRO B C 1
ATOM 2614 O O . PRO B 1 163 ? -1.021 23.672 8.914 1 92.75 163 PRO B O 1
ATOM 2617 N N . LEU B 1 164 ? -3.033 22.969 9.648 1 90.69 164 LEU B N 1
ATOM 2618 C CA . LEU B 1 164 ? -3.551 22.609 8.328 1 90.69 164 LEU B CA 1
ATOM 2619 C C . LEU B 1 164 ? -3.941 23.859 7.539 1 90.69 164 LEU B C 1
ATOM 2621 O O . LEU B 1 164 ? -4.543 24.781 8.094 1 90.69 164 LEU B O 1
ATOM 2625 N N . LYS B 1 165 ? -3.562 23.906 6.23 1 89.56 165 LYS B N 1
ATOM 2626 C CA . LYS B 1 165 ? -3.842 25.078 5.41 1 89.56 165 LYS B CA 1
ATOM 2627 C C . LYS B 1 165 ? -4.484 24.672 4.086 1 89.56 165 LYS B C 1
ATOM 2629 O O . LYS B 1 165 ? -4.152 23.641 3.516 1 89.56 165 LYS B O 1
ATOM 2634 N N . HIS B 1 166 ? -5.355 25.516 3.643 1 84.56 166 HIS B N 1
ATOM 2635 C CA . HIS B 1 166 ? -5.965 25.438 2.318 1 84.56 166 HIS B CA 1
ATOM 2636 C C . HIS B 1 166 ? -5.637 26.688 1.494 1 84.56 166 HIS B C 1
ATOM 2638 O O . HIS B 1 166 ? -5.281 27.719 2.049 1 84.56 166 HIS B O 1
ATOM 2644 N N . ARG B 1 167 ? -5.672 26.484 0.16 1 76.19 167 ARG B N 1
ATOM 2645 C CA . ARG B 1 167 ? -5.609 27.703 -0.654 1 76.19 167 ARG B CA 1
ATOM 2646 C C . ARG B 1 167 ? -6.945 28.438 -0.65 1 76.19 167 ARG B C 1
ATOM 2648 O O . ARG B 1 167 ? -8.008 27.797 -0.636 1 76.19 167 ARG B O 1
#

InterPro domains:
  IPR006045 Cupin 1 [PF00190] (9-128)
  IPR011051 RmlC-like cupin domain superfamily [SSF51182] (3-160)
  IPR014710 RmlC-like jelly roll fold [G3DSA:2.60.120.10] (4-164)
  IPR053146 Quercetin 2,3-dioxygenase-like [PTHR36440] (2-165)

Radius of gyration: 20.93 Å; Cα contacts (8 Å, |Δi|>4): 859; chains: 2; bounding box: 48×57×45 Å

Organism: NCBI:txid40318

Sequence (334 aa):
MFVPPGHGRVVQTPAQHVTFKVTGSHSRMASTFEVLVPPGFDVGAHVHTRSEELFYVLEGELDVLAFEPRIRTPDHWQKWESRSGTRVVRATPGTVIVVPPGCPHAFANPTETPAKMFFQASPPPDHERYFEELLEILGNGGPPDLAAIEELRRRYDIEQLTPLKHRMFVPPGHGRVVQTPAQHVTFKVTGSHSRMASTFEVLVPPGFDVGAHVHTRSEELFYVLEGELDVLAFEPRIRTPDHWQKWESRSGTRVVRATPGTVIVVPPGCPHAFANPTETPAKMFFQASPPPDHERYFEELLEILGNGGPPDLAAIEELRRRYDIEQLTPLKHR

Secondary structure (DSSP, 8-state):
-EE-TT-SEEEE-SS-EEEEEE-TTT-SS-EEEEEEE-TT-B---EE-SS-EEEEEEEES-EEEEES-BSS--SS-GGG-BBTT--B-EEE-TT-EEEE-TT--EEEE--SSS-EEEEEEEESTTHHHHHHHHHHHHHTTSSS--HHHHHHHHHHTT-EESS--B--/-EE-TT-SEEEE-SS-EEEEEE-TTT-SS-EEEEEEE-TT-B---EE-SS-EEEEEEEES-EEEEES-BSS--SS-GGG-BBTT--B-EEE-TT-EEEE-TT--EEEE--SSS-EEEEEEEESTTHHHHHHHHHHHHHTTSSSP-HHHHHHHHHHTT-EESS--B--

pLDDT: mean 93.75, std 6.84, range [64.44, 98.56]

Nearest PDB structures (foldseek):
  3fz3-assembly1_F  TM=7.206E-01  e=1.316E-06  Prunus dulcis
  2ea7-assembly1_A  TM=7.542E-01  e=4.179E-06  Vigna angularis
  3fz3-assembly1_E  TM=7.092E-01  e=2.547E-06  Prunus dulcis
  7chi-assembly1_A  TM=6.505E-01  e=1.565E-05  Arabidopsis thaliana
  6s7e-assembly1_A  TM=7.080E-01  e=1.198E-04  Arabidopsis thaliana